Protein AF-Q55C50-F1 (afdb_monomer)

Foldseek 3Di:
DPPDPVVVVDDPDDDDDDWDDPVCCVVPGDDDPVNVVVVVVVVVVVVVVVVVVVVCVVPDDPPDDDPQCVQWDADPNDIDGNDPPDDDLVVVLVVLVVVLVVLVVVLVVLVVVLVVLVVVDPCFPVPPDADDDDDDDDDPVCVVVPDPCVVQQADPVQVVTSDPDRDHPVVVVVDDDPDDPVPDDDPVRVVVVNVVSVVSSVVSVVVSVVSVVVSVVSVVVSVCSVVDPPADDDDPDDDDDRDTDDDDDD

Structure (mmCIF, N/CA/C/O backbone):
data_AF-Q55C50-F1
#
_entry.id   AF-Q55C50-F1
#
loop_
_atom_site.group_PDB
_atom_site.id
_atom_site.type_symbol
_atom_site.label_atom_id
_atom_site.label_alt_id
_atom_site.label_comp_id
_atom_site.label_asym_id
_atom_site.label_entity_id
_atom_site.label_seq_id
_atom_site.pdbx_PDB_ins_code
_atom_site.Cartn_x
_atom_site.Cartn_y
_atom_site.Cartn_z
_atom_site.occupancy
_atom_site.B_iso_or_equiv
_atom_site.auth_seq_id
_atom_site.auth_comp_id
_atom_site.auth_asym_id
_atom_site.auth_atom_id
_atom_site.pdbx_PDB_model_num
ATOM 1 N N . MET A 1 1 ? -16.018 41.807 -84.182 1.00 45.00 1 MET A N 1
ATOM 2 C CA . MET A 1 1 ? -16.692 40.564 -83.745 1.00 45.00 1 MET A CA 1
ATOM 3 C C . MET A 1 1 ? -15.657 39.671 -83.063 1.00 45.00 1 MET A C 1
ATOM 5 O O . MET A 1 1 ? -14.844 39.074 -83.752 1.00 45.00 1 MET A O 1
ATOM 9 N N . SER A 1 2 ? -15.601 39.659 -81.726 1.00 54.38 2 SER A N 1
ATOM 10 C CA . SER A 1 2 ? -14.707 38.762 -80.972 1.00 54.38 2 SER A CA 1
ATOM 11 C C . SER A 1 2 ? -15.251 37.335 -81.070 1.00 54.38 2 SER 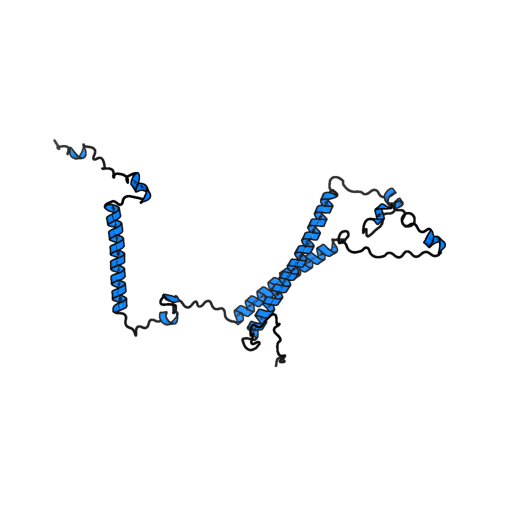A C 1
ATOM 13 O O . SER A 1 2 ? -16.389 37.089 -80.670 1.00 54.38 2 SER A O 1
ATOM 15 N N . SER A 1 3 ? -14.484 36.408 -81.648 1.00 65.75 3 SER A N 1
ATOM 16 C CA . SER A 1 3 ? -14.882 35.003 -81.759 1.00 65.75 3 SER A CA 1
ATOM 17 C C . SER A 1 3 ? -14.939 34.382 -80.361 1.00 65.75 3 SER A C 1
ATOM 19 O O . SER A 1 3 ? -13.900 34.144 -79.738 1.00 65.75 3 SER A O 1
ATOM 21 N N . MET A 1 4 ? -16.145 34.119 -79.851 1.00 63.78 4 MET A N 1
ATOM 22 C CA . MET A 1 4 ? -16.315 33.359 -78.615 1.00 63.78 4 MET A CA 1
ATOM 23 C C . MET A 1 4 ? -15.634 31.991 -78.752 1.00 63.78 4 MET A C 1
ATOM 25 O O . MET A 1 4 ? -15.937 31.203 -79.647 1.00 63.78 4 MET A O 1
ATOM 29 N N . ASN A 1 5 ? -14.697 31.707 -77.846 1.00 75.56 5 ASN A N 1
ATOM 30 C CA . ASN A 1 5 ? -13.952 30.455 -77.804 1.00 75.56 5 ASN A CA 1
ATOM 31 C C . ASN A 1 5 ? -14.902 29.330 -77.344 1.00 75.56 5 ASN A C 1
ATOM 33 O O . ASN A 1 5 ? -15.141 29.161 -76.146 1.00 75.56 5 ASN A O 1
ATOM 37 N N . LEU A 1 6 ? -15.453 28.573 -78.301 1.00 71.94 6 LEU A N 1
ATOM 38 C CA . LEU A 1 6 ? -16.468 27.520 -78.105 1.00 71.94 6 LEU A CA 1
ATOM 39 C C . LEU A 1 6 ? -16.113 26.503 -77.003 1.00 71.94 6 LEU A C 1
ATOM 41 O O . LEU A 1 6 ? -16.998 25.969 -76.340 1.00 71.94 6 LEU A O 1
ATOM 45 N N . ARG A 1 7 ? -14.819 26.289 -76.729 1.00 70.25 7 ARG A N 1
ATOM 46 C CA . ARG A 1 7 ? -14.343 25.413 -75.641 1.00 70.25 7 ARG A CA 1
ATOM 47 C C . ARG A 1 7 ? -14.702 25.881 -74.227 1.00 70.25 7 ARG A C 1
ATOM 49 O O . ARG A 1 7 ? -14.721 25.041 -73.333 1.00 70.25 7 ARG A O 1
ATOM 56 N N . ARG A 1 8 ? -14.942 27.181 -74.008 1.00 71.25 8 ARG A N 1
ATOM 57 C CA . ARG A 1 8 ? -15.448 27.702 -72.721 1.00 71.25 8 ARG A CA 1
ATOM 58 C C . ARG A 1 8 ? -16.971 27.635 -72.623 1.00 71.25 8 ARG A C 1
ATOM 60 O O . ARG A 1 8 ? -17.486 27.601 -71.515 1.00 71.25 8 ARG A O 1
ATOM 67 N N . LEU A 1 9 ? -17.665 27.632 -73.764 1.00 72.69 9 LEU A N 1
ATOM 68 C CA . LEU A 1 9 ? -19.128 27.549 -73.828 1.00 72.69 9 LEU A CA 1
ATOM 69 C C . LEU A 1 9 ? -19.632 26.114 -73.619 1.00 72.69 9 LEU A C 1
ATOM 71 O O . LEU A 1 9 ? -20.743 25.917 -73.138 1.00 72.69 9 LEU A O 1
ATOM 75 N N . LEU A 1 10 ? -18.816 25.110 -73.948 1.00 78.88 10 LEU A N 1
ATOM 76 C CA . LEU A 1 10 ? -19.120 23.711 -73.662 1.00 78.88 10 LEU A CA 1
ATOM 77 C C . LEU A 1 10 ? -18.802 23.381 -72.190 1.00 78.88 10 LEU A C 1
ATOM 79 O O . LEU A 1 10 ? -17.672 23.619 -71.751 1.00 78.88 10 LEU A O 1
ATOM 83 N N . PRO A 1 11 ? -19.739 22.791 -71.423 1.00 81.00 11 PRO A N 1
ATOM 84 C CA . PRO A 1 11 ? -19.476 22.392 -70.046 1.00 81.00 11 PRO A CA 1
ATOM 85 C C . PRO A 1 11 ? -18.369 21.328 -69.994 1.00 81.00 11 PRO A C 1
ATOM 87 O O . PRO A 1 11 ? -18.533 20.199 -70.461 1.00 81.00 11 PRO A O 1
ATOM 90 N N . GLN A 1 12 ? -17.228 21.674 -69.394 1.00 82.44 12 GLN A N 1
ATOM 91 C CA . GLN A 1 12 ? -16.140 20.730 -69.131 1.00 82.44 12 GLN A CA 1
ATOM 92 C C . GLN A 1 12 ? -16.489 19.869 -67.913 1.00 82.44 12 GLN A C 1
ATOM 94 O O . GLN A 1 12 ? -16.124 20.180 -66.780 1.00 82.44 12 GLN A O 1
ATOM 99 N N . ARG A 1 13 ? -17.234 18.779 -68.128 1.00 85.56 13 ARG A N 1
ATOM 100 C CA . ARG A 1 13 ? -17.575 17.844 -67.048 1.00 85.56 13 ARG A CA 1
ATOM 101 C C . ARG A 1 13 ? -16.325 17.094 -66.579 1.00 85.56 13 ARG A C 1
ATOM 103 O O . ARG A 1 13 ? -15.645 16.445 -67.374 1.00 85.56 13 ARG A O 1
ATOM 110 N N . ALA A 1 14 ? -16.057 17.136 -65.275 1.00 90.00 14 ALA A N 1
ATOM 111 C CA . ALA A 1 14 ? -15.008 16.329 -64.662 1.00 90.00 14 ALA A CA 1
ATOM 112 C C . ALA A 1 14 ? -15.279 14.829 -64.888 1.00 90.00 14 ALA A C 1
ATOM 114 O O . ALA A 1 14 ? -16.390 14.342 -64.656 1.00 90.00 14 ALA A O 1
ATOM 115 N N . LYS A 1 15 ? -14.263 14.085 -65.343 1.00 90.69 15 LYS A N 1
ATOM 116 C CA . LYS A 1 15 ? -14.348 12.626 -65.491 1.00 90.69 15 LYS A CA 1
ATOM 117 C C . LYS A 1 15 ? -14.280 11.986 -64.103 1.00 90.69 15 LYS A C 1
ATOM 119 O O . LYS A 1 15 ? -13.322 12.218 -63.373 1.00 90.69 15 LYS A O 1
ATOM 124 N N . GLN A 1 16 ? -15.288 11.192 -63.749 1.00 90.88 16 GLN A N 1
ATOM 125 C CA . GLN A 1 16 ? -15.324 10.489 -62.466 1.00 90.88 16 GLN A CA 1
ATOM 126 C C . GLN A 1 16 ? -14.422 9.249 -62.486 1.00 90.88 16 GLN A C 1
ATOM 128 O O . GLN A 1 16 ? -14.304 8.553 -63.497 1.00 90.88 16 GLN A O 1
ATOM 133 N N . GLU A 1 17 ? -13.795 8.962 -61.348 1.00 90.62 17 GLU A N 1
ATOM 134 C CA . GLU A 1 17 ? -13.032 7.735 -61.137 1.00 90.62 17 GLU A CA 1
ATOM 135 C C . GLU A 1 17 ? -13.995 6.570 -60.837 1.00 90.62 17 GLU A C 1
ATOM 137 O O . GLU A 1 17 ? -14.940 6.714 -60.066 1.00 90.62 17 GLU A O 1
ATOM 142 N N . ARG A 1 18 ? -13.763 5.391 -61.431 1.00 91.75 18 ARG A N 1
ATOM 143 C CA . ARG A 1 18 ? -14.569 4.179 -61.161 1.00 91.75 18 ARG A CA 1
ATOM 144 C C . ARG A 1 18 ? -14.381 3.703 -59.713 1.00 91.75 18 ARG A C 1
ATOM 146 O O . ARG A 1 18 ? -13.283 3.896 -59.207 1.00 91.75 18 ARG A O 1
ATOM 153 N N . PRO A 1 19 ? -15.337 3.031 -59.056 1.00 92.00 19 PRO A N 1
ATOM 154 C CA . PRO A 1 19 ? -15.111 2.365 -57.764 1.00 92.00 19 PRO A CA 1
ATOM 155 C C . PRO A 1 19 ? -14.322 1.038 -57.898 1.00 92.00 19 PRO A C 1
ATOM 157 O O . PRO A 1 19 ? -14.082 0.565 -59.008 1.00 92.00 19 PRO A O 1
ATOM 160 N N . GLN A 1 20 ? -13.897 0.446 -56.770 1.00 93.50 20 GLN A N 1
ATOM 161 C CA . GLN A 1 20 ? -13.344 -0.925 -56.706 1.00 93.50 20 GLN A CA 1
ATOM 162 C C . GLN A 1 20 ? -14.454 -1.947 -57.051 1.00 93.50 20 GLN A C 1
ATOM 164 O O . GLN A 1 20 ? -15.571 -1.768 -56.559 1.00 93.50 20 GLN A O 1
ATOM 169 N N . PRO A 1 21 ? -14.194 -3.016 -57.835 1.00 94.12 21 PRO A N 1
ATOM 170 C CA . PRO A 1 21 ? -15.189 -4.055 -58.113 1.00 94.12 21 PRO A CA 1
ATOM 171 C C . PRO A 1 21 ? -15.708 -4.713 -56.831 1.00 94.12 21 PRO A C 1
ATOM 173 O O . PRO A 1 21 ? -14.924 -4.972 -55.916 1.00 94.12 21 PRO A O 1
ATOM 176 N N . GLU A 1 22 ? -17.004 -5.038 -56.787 1.00 93.25 22 GLU A N 1
ATOM 177 C CA . GLU A 1 22 ? -17.667 -5.642 -55.616 1.00 93.25 22 GLU A CA 1
ATOM 178 C C . GLU A 1 22 ? -16.914 -6.866 -55.076 1.00 93.25 22 GLU A C 1
ATOM 180 O O . GLU A 1 22 ? -16.626 -6.945 -53.883 1.00 93.25 22 GLU A O 1
ATOM 185 N N . SER A 1 23 ? -16.478 -7.763 -55.966 1.00 94.50 23 SER A N 1
ATOM 186 C CA . SER A 1 23 ? -15.725 -8.978 -55.617 1.00 94.50 23 SER A CA 1
ATOM 187 C C . SER A 1 23 ? -14.401 -8.706 -54.891 1.00 94.50 23 SER A C 1
ATOM 189 O O . SER A 1 23 ? -13.911 -9.553 -54.147 1.00 94.50 23 SER A O 1
ATOM 191 N N . SER A 1 24 ? -13.813 -7.523 -55.093 1.00 91.94 24 SER A N 1
ATOM 192 C CA . SER A 1 24 ? -12.520 -7.119 -54.531 1.00 91.94 24 SER A CA 1
ATOM 193 C C . SER A 1 24 ? -12.630 -6.081 -53.417 1.00 91.94 24 SER A C 1
ATOM 195 O O . SER A 1 24 ? -11.602 -5.714 -52.848 1.00 91.94 24 SER A O 1
ATOM 197 N N . LYS A 1 25 ? -13.837 -5.634 -53.040 1.00 89.44 25 LYS A N 1
ATOM 198 C CA . LYS A 1 25 ? -14.021 -4.654 -51.954 1.00 89.44 25 LYS A CA 1
ATOM 199 C C . LYS A 1 25 ? -13.404 -5.096 -50.625 1.00 89.44 25 LYS A C 1
ATOM 201 O O . LYS A 1 25 ? -12.930 -4.252 -49.872 1.00 89.44 25 LYS A O 1
ATOM 206 N N . LYS A 1 26 ? -13.313 -6.409 -50.366 1.00 95.06 26 LYS A N 1
ATOM 207 C CA . LYS A 1 26 ? -12.642 -6.968 -49.175 1.00 95.06 26 LYS A CA 1
ATOM 208 C C . LYS A 1 26 ? -11.157 -6.574 -49.065 1.00 95.06 26 LYS A C 1
ATOM 210 O O . LYS A 1 26 ? -10.635 -6.533 -47.958 1.00 95.06 26 LYS A O 1
ATOM 215 N N . LYS A 1 27 ? -10.475 -6.268 -50.180 1.00 92.25 27 LYS A N 1
ATOM 216 C CA . LYS A 1 27 ? -9.065 -5.823 -50.197 1.00 92.25 27 LYS A CA 1
ATOM 217 C C . LYS A 1 27 ? -8.890 -4.338 -49.844 1.00 92.25 27 LYS A C 1
ATOM 219 O O . LYS A 1 27 ? -7.763 -3.859 -49.795 1.00 92.25 27 LYS A O 1
ATOM 224 N N . GLY A 1 28 ? -9.986 -3.613 -49.618 1.00 91.56 28 GLY A N 1
ATOM 225 C CA . GLY A 1 28 ? -9.978 -2.174 -49.392 1.00 91.56 28 GLY A CA 1
ATOM 226 C C . GLY A 1 28 ? -10.029 -1.360 -50.686 1.00 91.56 28 GLY A C 1
ATOM 227 O O . GLY A 1 28 ? -10.425 -1.837 -51.757 1.00 91.56 28 GLY A O 1
ATOM 228 N N . PHE A 1 29 ? -9.667 -0.087 -50.561 1.00 90.88 29 PHE A N 1
ATOM 229 C CA . PHE A 1 29 ? -9.727 0.898 -51.635 1.00 90.88 29 PHE A CA 1
ATOM 230 C C . PHE A 1 29 ? -8.778 0.554 -52.798 1.00 90.88 29 PHE A C 1
ATOM 232 O O . PHE A 1 29 ? -7.642 0.137 -52.583 1.00 90.88 29 PHE A O 1
ATOM 239 N N . LEU A 1 30 ? -9.240 0.743 -54.042 1.00 93.38 30 LEU A N 1
ATOM 240 C CA . LEU A 1 30 ? -8.393 0.589 -55.229 1.00 93.38 30 LEU A CA 1
ATOM 241 C C . LEU A 1 30 ? -7.509 1.820 -55.382 1.00 93.38 30 LEU A C 1
ATOM 243 O O . LEU A 1 30 ? -8.002 2.861 -55.818 1.00 93.38 30 LEU A O 1
ATOM 247 N N . GLU A 1 31 ? -6.224 1.673 -55.085 1.00 93.88 31 GLU A N 1
ATOM 248 C CA . GLU A 1 31 ? -5.229 2.719 -55.306 1.00 93.88 31 GLU A CA 1
ATOM 249 C C . GLU A 1 31 ? -5.241 3.244 -56.747 1.00 93.88 31 GLU A C 1
ATOM 251 O O . GLU A 1 31 ? -5.294 2.490 -57.722 1.00 93.88 31 GLU A O 1
ATOM 256 N N . ARG A 1 32 ? -5.196 4.567 -56.886 1.00 93.81 32 ARG A N 1
ATOM 257 C CA . ARG A 1 32 ? -5.105 5.276 -58.162 1.00 93.81 32 ARG A CA 1
ATOM 258 C C . ARG A 1 32 ? -3.751 5.923 -58.306 1.00 93.81 32 ARG A C 1
ATOM 260 O O . ARG A 1 32 ? -2.907 5.880 -57.416 1.00 93.81 32 ARG A O 1
ATOM 267 N N . LYS A 1 33 ? -3.536 6.562 -59.456 1.00 96.81 33 LYS A N 1
ATOM 268 C CA . LYS A 1 33 ? -2.262 7.220 -59.750 1.00 96.81 33 LYS A CA 1
ATOM 269 C C . LYS A 1 33 ? -1.882 8.245 -58.676 1.00 96.81 33 LYS A C 1
ATOM 271 O O . LYS A 1 33 ? -0.708 8.309 -58.333 1.00 96.81 33 LYS A O 1
ATOM 276 N N . LYS A 1 34 ? -2.850 8.995 -58.134 1.00 96.00 34 LYS A N 1
ATOM 277 C CA . LYS A 1 34 ? -2.625 9.952 -57.037 1.00 96.00 34 LYS A CA 1
ATOM 278 C C . LYS A 1 34 ? -2.103 9.258 -55.770 1.00 96.00 34 LYS A C 1
ATOM 280 O O . LYS A 1 34 ? -1.036 9.621 -55.289 1.00 96.00 34 LYS A O 1
ATOM 285 N N . ASP A 1 35 ? -2.755 8.179 -55.344 1.00 97.19 35 ASP A N 1
ATOM 286 C CA . ASP A 1 35 ? -2.401 7.437 -54.126 1.00 97.19 35 ASP A CA 1
ATOM 287 C C . ASP A 1 35 ? -1.067 6.693 -54.298 1.00 97.19 35 ASP A C 1
ATOM 289 O O . ASP A 1 35 ? -0.228 6.667 -53.399 1.00 97.19 35 ASP A O 1
ATOM 293 N N . TYR A 1 36 ? -0.822 6.138 -55.492 1.00 97.31 36 TYR A N 1
ATOM 294 C CA . TYR A 1 36 ? 0.469 5.559 -55.861 1.00 97.31 36 TYR A CA 1
ATOM 295 C C . TYR A 1 36 ? 1.591 6.596 -55.772 1.00 97.31 36 TYR A C 1
ATOM 297 O O . TYR A 1 36 ? 2.663 6.290 -55.257 1.00 97.31 36 TYR A O 1
ATOM 305 N N . VAL A 1 37 ? 1.367 7.817 -56.272 1.00 98.19 37 VAL A N 1
ATOM 306 C CA . VAL A 1 37 ? 2.370 8.889 -56.218 1.00 98.19 37 VAL A CA 1
ATOM 307 C C . VAL A 1 37 ? 2.665 9.273 -54.769 1.00 98.19 37 VAL A C 1
ATOM 309 O O . VAL A 1 37 ? 3.835 9.434 -54.430 1.00 98.19 37 VAL A O 1
ATOM 312 N N . GLU A 1 38 ? 1.654 9.375 -53.906 1.00 98.12 38 GLU A N 1
ATOM 313 C CA . GLU A 1 38 ? 1.846 9.637 -52.473 1.00 98.12 38 GLU A CA 1
ATOM 314 C C . GLU A 1 38 ? 2.619 8.510 -51.780 1.00 98.12 38 GLU A C 1
ATOM 316 O O . GLU A 1 38 ? 3.625 8.770 -51.118 1.00 98.12 38 GLU A O 1
ATOM 321 N N . ARG A 1 39 ? 2.235 7.249 -52.013 1.00 98.00 39 ARG A N 1
ATOM 322 C CA . ARG A 1 39 ? 2.938 6.082 -51.463 1.00 98.00 39 ARG A CA 1
ATOM 323 C C . ARG A 1 39 ? 4.384 5.990 -51.952 1.00 98.00 39 ARG A C 1
ATOM 325 O O . ARG A 1 39 ? 5.283 5.710 -51.163 1.00 98.00 39 ARG A O 1
ATOM 332 N N . ALA A 1 40 ? 4.624 6.222 -53.242 1.00 98.25 40 ALA A N 1
ATOM 333 C CA . ALA A 1 40 ? 5.965 6.201 -53.819 1.00 98.25 40 ALA A CA 1
ATOM 334 C C . ALA A 1 40 ? 6.839 7.327 -53.246 1.00 98.25 40 ALA A C 1
ATOM 336 O O . ALA A 1 40 ? 8.009 7.094 -52.948 1.00 98.25 40 ALA A O 1
ATOM 337 N N . LYS A 1 41 ? 6.274 8.526 -53.044 1.00 98.38 41 LYS A N 1
ATOM 338 C CA . LYS A 1 41 ? 6.961 9.640 -52.374 1.00 98.38 41 LYS A CA 1
ATOM 339 C C . LYS A 1 41 ? 7.324 9.291 -50.927 1.00 98.38 41 LYS A C 1
ATOM 341 O O . LYS A 1 41 ? 8.482 9.454 -50.564 1.00 98.38 41 LYS A O 1
ATOM 346 N N . ASP A 1 42 ? 6.390 8.768 -50.129 1.00 98.50 42 ASP A N 1
ATOM 347 C CA . ASP A 1 42 ? 6.652 8.337 -48.743 1.00 98.50 42 ASP A CA 1
ATOM 348 C C . ASP A 1 42 ? 7.741 7.252 -48.665 1.00 98.50 42 ASP A C 1
ATOM 350 O O . ASP A 1 42 ? 8.699 7.380 -47.899 1.00 98.50 42 ASP A O 1
ATOM 354 N N . TYR A 1 43 ? 7.651 6.221 -49.513 1.00 98.62 43 TYR A N 1
ATOM 355 C CA . TYR A 1 43 ? 8.658 5.162 -49.585 1.00 98.62 43 TYR A CA 1
ATOM 356 C C . TYR A 1 43 ? 10.041 5.708 -49.956 1.00 98.62 43 TYR A C 1
ATOM 358 O O . TYR A 1 43 ? 11.027 5.381 -49.295 1.00 98.62 43 TYR A O 1
ATOM 366 N N . ASN A 1 44 ? 10.123 6.563 -50.981 1.00 98.50 44 ASN A N 1
ATOM 367 C CA . ASN A 1 44 ? 11.384 7.176 -51.393 1.00 98.50 44 ASN A CA 1
ATOM 368 C C . ASN A 1 44 ? 11.965 8.048 -50.275 1.00 98.50 44 ASN A C 1
ATOM 370 O O . ASN A 1 44 ? 13.145 7.912 -49.968 1.00 98.50 44 ASN A O 1
ATOM 374 N N . ASN A 1 45 ? 11.137 8.845 -49.591 1.00 98.50 45 ASN A N 1
ATOM 375 C CA . ASN A 1 45 ? 11.568 9.645 -48.445 1.00 98.50 45 ASN A CA 1
ATOM 376 C C . ASN A 1 45 ? 12.165 8.763 -47.336 1.00 98.50 45 ASN A C 1
ATOM 378 O O . ASN A 1 45 ? 13.269 9.036 -46.871 1.00 98.50 45 ASN A O 1
ATOM 382 N N . LYS A 1 46 ? 11.486 7.673 -46.948 1.00 98.69 46 LYS A N 1
ATOM 383 C CA . LYS A 1 46 ? 11.979 6.715 -45.936 1.00 98.69 46 LYS A CA 1
ATOM 384 C C . LYS A 1 46 ? 13.254 5.997 -46.375 1.00 98.69 46 LYS A C 1
ATOM 386 O O . LYS A 1 46 ? 14.165 5.784 -45.578 1.00 98.69 46 LYS A O 1
ATOM 391 N N . ARG A 1 47 ? 13.344 5.612 -47.647 1.00 98.38 47 ARG A N 1
ATOM 392 C CA . ARG A 1 47 ? 14.544 4.983 -48.210 1.00 98.38 47 ARG A CA 1
ATOM 393 C C . ARG A 1 47 ? 15.730 5.944 -48.166 1.00 98.38 47 ARG A C 1
ATOM 395 O O . ARG A 1 47 ? 16.826 5.552 -47.767 1.00 98.38 47 ARG A O 1
ATOM 402 N N . ASP A 1 48 ? 15.510 7.193 -48.554 1.00 98.50 48 ASP A N 1
ATOM 403 C CA . ASP A 1 48 ? 16.552 8.207 -48.619 1.00 98.50 48 ASP A CA 1
ATOM 404 C C . ASP A 1 48 ? 17.001 8.633 -47.206 1.00 98.50 48 ASP A C 1
ATOM 406 O O . ASP A 1 48 ? 18.201 8.814 -46.983 1.00 98.50 48 ASP A O 1
ATOM 410 N N . THR A 1 49 ? 16.096 8.702 -46.215 1.00 98.44 49 THR A N 1
ATOM 411 C CA . THR A 1 49 ? 16.468 8.916 -44.800 1.00 98.44 49 THR A CA 1
ATOM 412 C C . THR A 1 49 ? 17.266 7.744 -44.235 1.00 98.44 49 THR A C 1
ATOM 414 O O . THR A 1 49 ? 18.315 7.965 -43.632 1.00 98.44 49 THR A O 1
ATOM 417 N N . LEU A 1 50 ? 16.852 6.497 -44.487 1.00 98.50 50 LEU A N 1
ATOM 418 C CA . LEU A 1 50 ? 17.609 5.310 -44.078 1.00 98.50 50 LEU A CA 1
ATOM 419 C C . LEU A 1 50 ? 18.999 5.262 -44.720 1.00 98.50 50 LEU A C 1
ATOM 421 O O . LEU A 1 50 ? 19.966 4.894 -44.056 1.00 98.50 50 LEU A O 1
ATOM 425 N N . LYS A 1 51 ? 19.128 5.657 -45.993 1.00 98.38 51 LYS A N 1
ATOM 426 C CA . LYS A 1 51 ? 20.428 5.752 -46.672 1.00 98.38 51 LYS A CA 1
ATOM 427 C C . LYS A 1 51 ? 21.344 6.765 -45.977 1.00 98.38 51 LYS A C 1
ATOM 429 O O . LYS A 1 51 ? 22.510 6.453 -45.748 1.00 98.38 51 LYS A O 1
ATOM 434 N N . LYS A 1 52 ? 20.816 7.937 -45.598 1.00 98.38 52 LYS A N 1
ATOM 435 C CA . LYS A 1 52 ? 21.559 8.953 -44.829 1.00 98.38 52 LYS A CA 1
ATOM 436 C C . LYS A 1 52 ? 21.981 8.435 -43.451 1.00 98.38 52 LYS A C 1
ATOM 438 O O . LYS A 1 52 ? 23.143 8.587 -43.098 1.00 98.38 52 LYS A O 1
ATOM 443 N N . LEU A 1 53 ? 21.086 7.773 -42.713 1.00 98.19 53 LEU A N 1
ATOM 444 C CA . LEU A 1 53 ? 21.393 7.197 -41.395 1.00 98.19 53 LEU A CA 1
ATOM 445 C C . LEU A 1 53 ? 22.448 6.085 -41.474 1.00 98.19 53 LEU A C 1
ATOM 447 O O . LEU A 1 53 ? 23.354 6.046 -40.650 1.00 98.19 53 LEU A O 1
ATOM 451 N N . LYS A 1 54 ? 22.378 5.210 -42.487 1.00 98.25 54 LYS A N 1
ATOM 452 C CA . LYS A 1 54 ? 23.406 4.182 -42.731 1.00 98.25 54 LYS A CA 1
ATOM 453 C C . LYS A 1 54 ? 24.768 4.801 -43.029 1.00 98.25 54 LYS A C 1
ATOM 455 O O . LYS A 1 54 ? 25.770 4.321 -42.516 1.00 98.25 54 LYS A O 1
ATOM 460 N N . LEU A 1 55 ? 24.794 5.866 -43.831 1.00 98.06 55 LEU A N 1
ATOM 461 C CA . LEU A 1 55 ? 26.017 6.608 -44.128 1.00 98.06 55 LEU A CA 1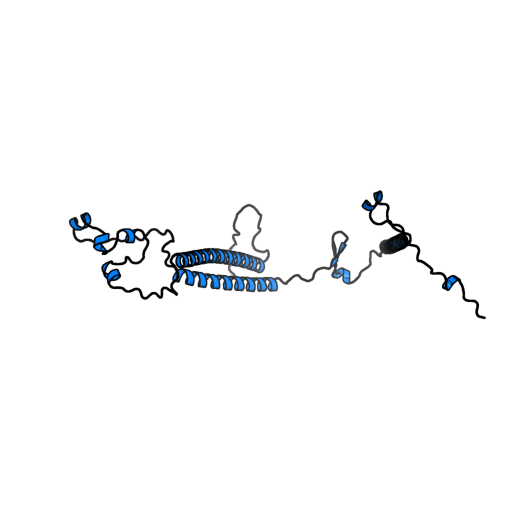
ATOM 462 C C . LEU A 1 55 ? 26.593 7.252 -42.857 1.00 98.06 55 LEU A C 1
ATOM 464 O O . LEU A 1 55 ? 27.776 7.093 -42.587 1.00 98.06 55 LEU A O 1
ATOM 468 N N . GLN A 1 56 ? 25.759 7.907 -42.044 1.00 97.50 56 GLN A N 1
ATOM 469 C CA . GLN A 1 56 ? 26.172 8.478 -40.754 1.00 97.50 56 GLN A CA 1
ATOM 470 C C . GLN A 1 56 ? 26.710 7.411 -39.791 1.00 97.50 56 GLN A C 1
ATOM 472 O O . GLN A 1 56 ? 27.731 7.632 -39.154 1.00 97.50 56 GLN A O 1
ATOM 477 N N . ALA A 1 57 ? 26.062 6.245 -39.717 1.00 96.62 57 ALA A N 1
ATOM 478 C CA . ALA A 1 57 ? 26.523 5.131 -38.893 1.00 96.62 57 ALA A CA 1
ATOM 479 C C . ALA A 1 57 ? 27.859 4.545 -39.387 1.00 96.62 57 ALA A C 1
ATOM 481 O O . ALA A 1 57 ? 28.694 4.178 -38.567 1.00 96.62 57 ALA A O 1
ATOM 482 N N . ALA A 1 58 ? 28.075 4.481 -40.708 1.00 97.50 58 ALA A N 1
ATOM 483 C CA . ALA A 1 58 ? 29.318 3.988 -41.303 1.00 97.50 58 ALA A CA 1
ATOM 484 C C . ALA A 1 58 ? 30.504 4.947 -41.101 1.00 97.50 58 ALA A C 1
ATOM 486 O O . ALA A 1 58 ? 31.624 4.491 -40.900 1.00 97.50 58 ALA A O 1
ATOM 487 N N . PHE A 1 59 ? 30.259 6.262 -41.124 1.00 97.00 59 PHE A N 1
ATOM 488 C CA . PHE A 1 59 ? 31.271 7.301 -40.887 1.00 97.00 59 PHE A CA 1
ATOM 489 C C . PHE A 1 59 ? 31.350 7.766 -39.424 1.00 97.00 59 PHE A C 1
ATOM 491 O O . PHE A 1 59 ? 31.921 8.820 -39.141 1.00 97.00 59 PHE A O 1
ATOM 498 N N . LYS A 1 60 ? 30.765 7.017 -38.485 1.00 96.25 60 LYS A N 1
ATOM 499 C CA . LYS A 1 60 ? 30.804 7.364 -37.063 1.00 96.25 60 LYS A CA 1
ATOM 500 C C . LYS A 1 60 ? 32.245 7.305 -36.545 1.00 96.25 60 LYS A C 1
ATOM 502 O O . LYS A 1 60 ? 32.903 6.275 -36.676 1.00 96.25 60 LYS A O 1
ATOM 507 N N . ASN A 1 61 ? 32.705 8.377 -35.899 1.00 96.06 61 ASN A N 1
ATOM 508 C CA . ASN A 1 61 ? 33.975 8.366 -35.177 1.00 96.06 61 ASN A CA 1
ATOM 509 C C . ASN A 1 61 ? 33.803 7.570 -33.862 1.00 96.06 61 ASN A C 1
ATOM 511 O O . ASN A 1 61 ? 32.967 7.961 -33.044 1.00 96.06 61 ASN A O 1
ATOM 515 N N . PRO A 1 62 ? 34.541 6.465 -33.634 1.00 94.88 62 PRO A N 1
ATOM 516 C CA . PRO A 1 62 ? 34.441 5.698 -32.389 1.00 94.88 62 PRO A CA 1
ATOM 517 C C . PRO A 1 62 ? 34.846 6.505 -31.147 1.00 94.88 62 PRO A C 1
ATOM 519 O O . PRO A 1 62 ? 34.335 6.221 -30.065 1.00 94.88 62 PRO A O 1
ATOM 522 N N . ASP A 1 63 ? 35.672 7.538 -31.319 1.00 96.44 63 ASP A N 1
ATOM 523 C CA . ASP A 1 63 ? 36.181 8.390 -30.241 1.00 96.44 63 ASP A CA 1
ATOM 524 C C . ASP A 1 63 ? 35.350 9.676 -30.058 1.00 96.44 63 ASP A C 1
ATOM 526 O O . ASP A 1 63 ? 35.777 10.617 -29.385 1.00 96.44 63 ASP A O 1
ATOM 530 N N . GLU A 1 64 ? 34.161 9.764 -30.673 1.00 95.06 64 GLU A N 1
ATOM 531 C CA . GLU A 1 64 ? 33.286 10.922 -30.487 1.00 95.06 64 GLU A CA 1
ATOM 532 C C . GLU A 1 64 ? 32.800 11.032 -29.032 1.00 95.06 64 GLU A C 1
ATOM 534 O O . GLU A 1 64 ? 32.302 10.075 -28.435 1.00 95.06 64 GLU A O 1
ATOM 539 N N . PHE A 1 65 ? 32.901 12.236 -28.466 1.00 95.31 65 PHE A N 1
ATOM 540 C CA . PHE A 1 65 ? 32.398 12.536 -27.131 1.00 95.31 65 PHE A CA 1
ATOM 541 C C . PHE A 1 65 ? 31.482 13.760 -27.154 1.00 95.31 65 PHE A C 1
ATOM 543 O O . PHE A 1 65 ? 31.866 14.845 -27.592 1.00 95.31 65 PHE A O 1
ATOM 550 N N . ASN A 1 66 ? 30.264 13.597 -26.637 1.00 94.12 66 ASN A N 1
ATOM 551 C CA . ASN A 1 66 ? 29.311 14.678 -26.406 1.00 94.12 66 ASN A CA 1
ATOM 552 C C . ASN A 1 66 ? 28.984 14.748 -24.910 1.00 94.12 66 ASN A C 1
ATOM 554 O O . ASN A 1 66 ? 28.716 13.718 -24.295 1.00 94.12 66 ASN A O 1
ATOM 558 N N . TYR A 1 67 ? 28.908 15.946 -24.323 1.00 94.94 67 TYR A N 1
ATOM 559 C CA . TYR A 1 67 ? 28.558 16.128 -22.906 1.00 94.94 67 TYR A CA 1
ATOM 560 C C . TYR A 1 67 ? 27.234 15.450 -22.506 1.00 94.94 67 TYR A C 1
ATOM 562 O O . TYR A 1 67 ? 27.076 15.027 -21.362 1.00 94.94 67 TYR A O 1
ATOM 570 N N . LYS A 1 68 ? 26.296 15.269 -23.446 1.00 93.38 68 LYS A N 1
ATOM 571 C CA . LYS A 1 68 ? 25.044 14.527 -23.212 1.00 93.38 68 LYS A CA 1
ATOM 572 C C . LYS A 1 68 ? 25.252 13.036 -22.926 1.00 93.38 68 LYS A C 1
ATOM 574 O O . LYS A 1 68 ? 24.390 12.424 -22.295 1.00 93.38 68 LYS A O 1
ATOM 579 N N . MET A 1 69 ? 26.381 12.452 -23.330 1.00 91.75 69 MET A N 1
ATOM 580 C CA . MET A 1 69 ? 26.748 11.068 -22.998 1.00 91.75 69 MET A CA 1
ATOM 581 C C . MET A 1 69 ? 26.976 10.882 -21.492 1.00 91.75 69 MET A C 1
ATOM 583 O O . MET A 1 69 ? 26.850 9.771 -21.000 1.00 91.75 69 MET A O 1
ATOM 587 N N . ILE A 1 70 ? 27.236 11.961 -20.740 1.00 92.44 70 ILE A N 1
ATOM 588 C CA . ILE A 1 70 ? 27.352 11.916 -19.274 1.00 92.44 70 ILE A CA 1
ATOM 589 C C . ILE A 1 70 ? 25.977 11.687 -18.621 1.00 92.44 70 ILE A C 1
ATOM 591 O O . ILE A 1 70 ? 25.866 10.989 -17.616 1.00 92.44 70 ILE A O 1
ATOM 595 N N . SER A 1 71 ? 24.914 12.279 -19.177 1.00 92.25 71 SER A N 1
ATOM 596 C CA . SER A 1 71 ? 23.548 12.208 -18.635 1.00 92.25 71 SER A CA 1
ATOM 597 C C . SER A 1 71 ? 22.659 11.164 -19.315 1.00 92.25 71 SER A C 1
ATOM 599 O O . SER A 1 71 ? 21.453 11.136 -19.072 1.00 92.25 71 SER A O 1
ATOM 601 N N . SER A 1 72 ? 23.218 10.321 -20.179 1.00 93.31 72 SER A N 1
ATOM 602 C CA . SER A 1 72 ? 22.489 9.290 -20.918 1.00 93.31 72 SER A CA 1
ATOM 603 C C . SER A 1 72 ? 23.260 7.976 -20.915 1.00 93.31 72 SER A C 1
ATOM 605 O O . SER A 1 72 ? 24.452 7.933 -20.630 1.00 93.31 72 SER A O 1
ATOM 607 N N . LYS A 1 73 ? 22.564 6.880 -21.195 1.00 91.94 73 LYS A N 1
ATOM 608 C CA . LYS A 1 73 ? 23.142 5.541 -21.275 1.00 91.94 73 LYS A CA 1
ATOM 609 C C . LYS A 1 73 ? 22.485 4.745 -22.394 1.00 91.94 73 LYS A C 1
ATOM 611 O O . LYS A 1 73 ? 21.327 4.975 -22.744 1.00 91.94 73 LYS A O 1
ATOM 616 N N . LEU A 1 74 ? 23.215 3.772 -22.920 1.00 93.44 74 LEU A N 1
ATOM 617 C CA . LEU A 1 74 ? 22.688 2.798 -23.866 1.00 93.44 74 LEU A CA 1
ATOM 618 C C . LEU A 1 74 ? 22.110 1.611 -23.083 1.00 93.44 74 LEU A C 1
ATOM 620 O O . LEU A 1 74 ? 22.816 1.015 -22.273 1.00 93.44 74 LEU A O 1
ATOM 624 N N . VAL A 1 75 ? 20.839 1.283 -23.302 1.00 93.38 75 VAL A N 1
ATOM 625 C CA . VAL A 1 75 ? 20.192 0.076 -22.765 1.00 93.38 75 VAL A CA 1
ATOM 626 C C . VAL A 1 75 ? 19.770 -0.760 -23.962 1.00 93.38 75 VAL A C 1
ATOM 628 O O . VAL A 1 75 ? 19.002 -0.284 -24.791 1.00 93.38 75 VAL A O 1
ATOM 631 N N . ASP A 1 76 ? 20.336 -1.959 -24.099 1.00 94.69 76 ASP A N 1
ATOM 632 C CA . ASP A 1 76 ? 20.060 -2.884 -25.210 1.00 94.69 76 ASP A CA 1
ATOM 633 C C . ASP A 1 76 ? 20.201 -2.247 -26.608 1.00 94.69 76 ASP A C 1
ATOM 635 O O . ASP A 1 76 ? 19.430 -2.510 -27.527 1.00 94.69 76 ASP A O 1
ATOM 639 N N . GLY A 1 77 ? 21.183 -1.355 -26.774 1.00 91.31 77 GLY A N 1
ATOM 640 C CA . GLY A 1 77 ? 21.416 -0.645 -28.037 1.00 91.31 77 GLY A CA 1
ATOM 641 C C . GLY A 1 77 ? 20.522 0.579 -28.270 1.00 91.31 77 GLY A C 1
ATOM 642 O O . GLY A 1 77 ? 20.705 1.275 -29.268 1.00 91.31 77 GLY A O 1
ATOM 643 N N . VAL A 1 78 ? 19.600 0.892 -27.353 1.00 93.75 78 VAL A N 1
ATOM 644 C CA . VAL A 1 78 ? 18.706 2.055 -27.432 1.00 93.75 78 VAL A CA 1
ATOM 645 C C . VAL A 1 78 ? 19.153 3.141 -26.455 1.00 93.75 78 VAL A C 1
ATOM 647 O O . VAL A 1 78 ? 19.448 2.886 -25.286 1.00 93.75 78 VAL A O 1
ATOM 650 N N . HIS A 1 79 ? 19.236 4.378 -26.942 1.00 93.38 79 HIS A N 1
ATOM 651 C CA . HIS A 1 79 ? 19.596 5.534 -26.125 1.00 93.38 79 HIS A CA 1
ATOM 652 C C . HIS A 1 79 ? 18.501 5.829 -25.091 1.00 93.38 79 HIS A C 1
ATOM 654 O O . HIS A 1 79 ? 17.333 5.976 -25.443 1.00 93.38 79 HIS A O 1
ATOM 660 N N . SER A 1 80 ? 18.888 5.952 -23.822 1.00 93.31 80 SER A N 1
ATOM 661 C CA . SER A 1 80 ? 17.999 6.301 -22.713 1.00 93.31 80 SER A CA 1
ATOM 662 C C . SER A 1 80 ? 18.628 7.385 -21.841 1.00 93.31 80 SER A C 1
ATOM 664 O O . SER A 1 80 ? 19.818 7.339 -21.523 1.00 93.31 80 SER A O 1
ATOM 666 N N . GLU A 1 81 ? 17.838 8.373 -21.437 1.00 90.12 81 GLU A N 1
ATOM 667 C CA . GLU A 1 81 ? 18.303 9.409 -20.517 1.00 90.12 81 GLU A CA 1
ATOM 668 C C . GLU A 1 81 ? 18.330 8.884 -19.075 1.00 90.12 81 GLU A C 1
ATOM 670 O O . GLU A 1 81 ? 17.468 8.111 -18.649 1.00 90.12 81 GLU A O 1
ATOM 675 N N . ILE A 1 82 ? 19.328 9.304 -18.295 1.00 85.88 82 ILE A N 1
ATOM 676 C CA . ILE A 1 82 ? 19.409 8.971 -16.873 1.00 85.88 82 ILE A CA 1
ATOM 677 C C . ILE A 1 82 ? 18.408 9.860 -16.130 1.00 85.88 82 ILE A C 1
ATOM 679 O O . ILE A 1 82 ? 18.617 11.065 -15.978 1.00 85.88 82 ILE A O 1
ATOM 683 N N . SER A 1 83 ? 17.315 9.270 -15.641 1.00 80.75 83 SER A N 1
ATOM 684 C CA . SER A 1 83 ? 16.320 9.998 -14.853 1.00 80.75 83 SER A CA 1
ATOM 685 C C . SER A 1 83 ? 16.946 10.524 -13.555 1.00 80.75 83 SER A C 1
ATOM 687 O O . SER A 1 83 ? 17.347 9.743 -12.691 1.00 80.75 83 SER A O 1
ATOM 689 N N . LYS A 1 84 ? 16.989 11.848 -13.379 1.00 74.31 84 LYS A N 1
ATOM 690 C CA . LYS A 1 84 ? 17.513 12.503 -12.161 1.00 74.31 84 LYS A CA 1
ATOM 691 C C . LYS A 1 84 ? 16.551 12.455 -10.963 1.00 74.31 84 LYS A C 1
ATOM 693 O O . LYS A 1 84 ? 16.833 13.034 -9.922 1.00 74.31 84 LYS A O 1
ATOM 698 N N . THR A 1 85 ? 15.408 11.787 -11.090 1.00 77.88 85 THR A N 1
ATOM 699 C CA . THR A 1 85 ? 14.288 11.811 -10.134 1.00 77.88 85 THR A CA 1
ATOM 700 C C . THR A 1 85 ? 14.462 10.902 -8.910 1.00 77.88 85 THR A C 1
ATOM 702 O O . THR A 1 85 ? 13.489 10.603 -8.220 1.00 77.88 85 THR A O 1
ATOM 705 N N . SER A 1 86 ? 15.681 10.465 -8.581 1.00 83.69 86 SER A N 1
ATOM 706 C CA . SER A 1 86 ? 15.921 9.723 -7.340 1.00 83.69 86 SER A CA 1
ATOM 707 C C . SER A 1 86 ? 15.899 10.669 -6.136 1.00 83.69 86 SER A C 1
ATOM 709 O O . SER A 1 86 ? 16.779 11.520 -5.992 1.00 83.69 86 SER A O 1
ATOM 711 N N . LEU A 1 87 ? 14.916 10.506 -5.252 1.00 88.19 87 LEU A N 1
ATOM 712 C CA . LEU A 1 87 ? 14.852 11.236 -3.986 1.00 88.19 87 LEU A CA 1
ATOM 713 C C . LEU A 1 87 ? 16.022 10.848 -3.075 1.00 88.19 87 LEU A C 1
ATOM 715 O O . LEU A 1 87 ? 16.405 9.677 -2.988 1.00 88.19 87 LEU A O 1
ATOM 719 N N . LYS A 1 88 ? 16.567 11.829 -2.348 1.00 91.19 88 LYS A N 1
ATOM 720 C CA . LYS A 1 88 ? 17.570 11.564 -1.310 1.00 91.19 88 LYS A CA 1
ATOM 721 C C . LYS A 1 88 ? 16.949 10.702 -0.212 1.00 91.19 88 LYS A C 1
ATOM 723 O O . LYS A 1 88 ? 15.765 10.810 0.102 1.00 91.19 88 LYS A O 1
ATOM 728 N N . LYS A 1 89 ? 17.774 9.882 0.439 1.00 90.69 89 LYS A N 1
ATOM 729 C CA . LYS A 1 89 ? 17.353 9.010 1.546 1.00 90.69 89 LYS A CA 1
ATOM 730 C C . LYS A 1 89 ? 16.601 9.767 2.651 1.00 90.69 89 LYS A C 1
ATOM 732 O O . LYS A 1 89 ? 15.615 9.254 3.169 1.00 90.69 89 LYS A O 1
ATOM 737 N N . GLU A 1 90 ? 17.062 10.968 2.988 1.00 92.06 90 GLU A N 1
ATOM 738 C CA . GLU A 1 90 ? 16.439 11.857 3.978 1.00 92.06 90 GLU A CA 1
ATOM 739 C C . GLU A 1 90 ? 15.022 12.258 3.559 1.00 92.06 90 GLU A C 1
ATOM 741 O O . GLU A 1 90 ? 14.081 12.018 4.307 1.00 92.06 90 GLU A O 1
ATOM 746 N N . GLN A 1 91 ? 14.842 12.699 2.310 1.00 93.94 91 GLN A N 1
ATOM 747 C CA . GLN A 1 91 ? 13.527 13.048 1.759 1.00 93.94 91 GLN A CA 1
ATOM 748 C C . GLN A 1 91 ? 12.553 11.862 1.812 1.00 93.94 91 GLN A C 1
ATOM 750 O O . GLN A 1 91 ? 11.389 12.023 2.165 1.00 93.94 91 GLN A O 1
ATOM 755 N N . ILE A 1 92 ? 13.026 10.646 1.518 1.00 93.62 92 ILE A N 1
ATOM 756 C CA . ILE A 1 92 ? 12.201 9.430 1.615 1.00 93.62 92 ILE A CA 1
ATOM 757 C C . ILE A 1 92 ? 11.790 9.160 3.072 1.00 93.62 92 ILE A C 1
ATOM 759 O O . ILE A 1 92 ? 10.665 8.731 3.333 1.00 93.62 92 ILE A O 1
ATOM 763 N N . ILE A 1 93 ? 12.691 9.381 4.034 1.00 94.56 93 ILE A N 1
ATOM 764 C CA . ILE A 1 93 ? 12.394 9.225 5.465 1.00 94.56 93 ILE A CA 1
ATOM 765 C C . ILE A 1 93 ? 11.353 10.256 5.913 1.00 94.56 93 ILE A C 1
ATOM 767 O O . ILE A 1 93 ? 10.462 9.904 6.693 1.00 94.56 93 ILE A O 1
ATOM 771 N N . ASP A 1 94 ? 11.440 11.487 5.420 1.00 96.00 94 ASP A N 1
ATOM 772 C CA . ASP A 1 94 ? 10.501 12.560 5.744 1.00 96.00 94 ASP A CA 1
ATOM 773 C C . ASP A 1 94 ? 9.107 12.261 5.192 1.00 96.00 94 ASP A C 1
ATOM 775 O O . ASP A 1 94 ? 8.144 12.279 5.958 1.00 96.00 94 ASP A O 1
ATOM 779 N N . ILE A 1 95 ? 9.004 11.850 3.923 1.00 96.44 95 ILE A N 1
ATOM 780 C CA . ILE A 1 95 ? 7.739 11.416 3.301 1.00 96.44 95 ILE A CA 1
ATOM 781 C C . ILE A 1 95 ? 7.101 10.290 4.120 1.00 96.44 95 ILE A C 1
ATOM 783 O O . ILE A 1 95 ? 5.961 10.406 4.559 1.00 96.44 95 ILE A O 1
ATOM 787 N N . LYS A 1 96 ? 7.866 9.244 4.458 1.00 96.12 96 LYS A N 1
ATOM 788 C CA . LYS A 1 96 ? 7.345 8.148 5.293 1.00 96.12 96 LYS A CA 1
ATOM 789 C C . LYS A 1 96 ? 6.922 8.606 6.683 1.00 96.12 96 LYS A C 1
ATOM 791 O O . LYS A 1 96 ? 6.054 7.993 7.294 1.00 96.12 96 LYS A O 1
ATOM 796 N N . THR A 1 97 ? 7.556 9.642 7.225 1.00 96.75 97 THR A N 1
ATOM 797 C CA . THR A 1 97 ? 7.150 10.223 8.509 1.00 96.75 97 THR A CA 1
ATOM 798 C C . THR A 1 97 ? 5.794 10.904 8.385 1.00 96.75 97 THR A C 1
ATOM 800 O O . THR A 1 97 ? 4.941 10.677 9.239 1.00 96.75 97 THR A O 1
ATOM 803 N N . GLN A 1 98 ? 5.580 11.672 7.317 1.00 97.56 98 GLN A N 1
ATOM 804 C CA . GLN A 1 98 ? 4.295 12.303 7.019 1.00 97.56 98 GLN A CA 1
ATOM 805 C C . GLN A 1 98 ? 3.195 11.252 6.806 1.00 97.56 98 GLN A C 1
ATOM 807 O O . GLN A 1 98 ? 2.129 11.364 7.411 1.00 97.56 98 GLN A O 1
ATOM 812 N N . ASP A 1 99 ? 3.480 10.185 6.055 1.00 97.94 99 ASP A N 1
ATOM 813 C CA . ASP A 1 99 ? 2.533 9.089 5.812 1.00 97.94 99 ASP A CA 1
ATOM 814 C C . ASP A 1 99 ? 2.122 8.381 7.111 1.00 97.94 99 ASP A C 1
ATOM 816 O O . ASP A 1 99 ? 0.939 8.126 7.342 1.00 97.94 99 ASP A O 1
ATOM 820 N N . ILE A 1 100 ? 3.081 8.100 8.003 1.00 97.69 100 ILE A N 1
ATOM 821 C CA . ILE A 1 100 ? 2.796 7.511 9.322 1.00 97.69 100 ILE A CA 1
ATOM 822 C C . ILE A 1 100 ? 1.863 8.426 10.126 1.00 97.69 100 ILE A C 1
ATOM 824 O O . ILE A 1 100 ? 0.871 7.951 10.677 1.00 97.69 100 ILE A O 1
ATOM 828 N N . LEU A 1 101 ? 2.139 9.733 10.168 1.00 97.81 101 LEU A N 1
ATOM 829 C CA . LEU A 1 101 ? 1.301 10.701 10.887 1.00 97.81 101 LEU A CA 1
ATOM 830 C C . LEU A 1 101 ? -0.112 10.790 10.294 1.00 97.81 101 LEU A C 1
ATOM 832 O O . LEU A 1 101 ? -1.095 10.888 11.037 1.00 97.81 101 LEU A O 1
ATOM 836 N N . TYR A 1 102 ? -0.231 10.715 8.968 1.00 98.25 102 TYR A N 1
ATOM 837 C CA . TYR A 1 102 ? -1.518 10.676 8.281 1.00 98.25 102 TYR A CA 1
ATOM 838 C C . TYR A 1 102 ? -2.329 9.436 8.675 1.00 98.25 102 TYR A C 1
ATOM 840 O O . TYR A 1 102 ? -3.484 9.563 9.094 1.00 98.25 102 TYR A O 1
ATOM 848 N N . LEU A 1 103 ? -1.719 8.247 8.622 1.00 97.94 103 LEU A N 1
ATOM 849 C CA . LEU A 1 103 ? -2.369 6.998 9.025 1.00 97.94 10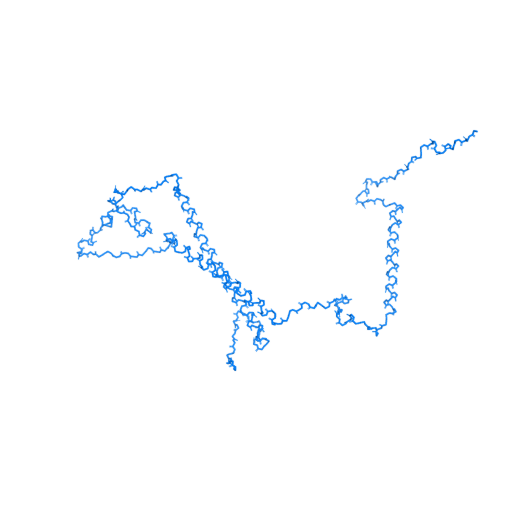3 LEU A CA 1
ATOM 850 C C . LEU A 1 103 ? -2.784 7.017 10.501 1.00 97.94 103 LEU A C 1
ATOM 852 O O . LEU A 1 103 ? -3.909 6.639 10.821 1.00 97.94 103 LEU A O 1
ATOM 856 N N . GLN A 1 104 ? -1.934 7.537 11.390 1.00 97.44 104 GLN A N 1
ATOM 857 C CA . GLN A 1 104 ? -2.260 7.719 12.808 1.00 97.44 104 GLN A CA 1
ATOM 858 C C . GLN A 1 104 ? -3.449 8.659 13.021 1.00 97.44 104 GLN A C 1
ATOM 860 O O . GLN A 1 104 ? -4.297 8.416 13.878 1.00 97.44 104 GLN A O 1
ATOM 865 N N . SER A 1 105 ? -3.530 9.750 12.256 1.00 98.12 105 SER A N 1
ATOM 866 C CA . SER A 1 105 ? -4.673 10.666 12.299 1.00 98.12 105 SER A CA 1
ATOM 867 C C . SER A 1 105 ? -5.970 9.962 11.891 1.00 98.12 105 SER A C 1
ATOM 869 O O . SER A 1 105 ? -6.975 10.059 12.598 1.00 98.12 105 SER A O 1
ATOM 871 N N . LYS A 1 106 ? -5.935 9.177 10.805 1.00 98.19 106 LYS A N 1
ATOM 872 C CA . LYS A 1 106 ? -7.082 8.374 10.355 1.00 98.19 106 LYS A CA 1
ATOM 873 C C . LYS A 1 106 ? -7.483 7.313 11.376 1.00 98.19 106 LYS A C 1
ATOM 875 O O . LYS A 1 106 ? -8.666 7.211 11.687 1.00 98.19 106 LYS A O 1
ATOM 880 N N . ARG A 1 107 ? -6.513 6.605 11.960 1.00 97.62 107 ARG A N 1
ATOM 881 C CA . ARG A 1 107 ? -6.757 5.607 13.009 1.00 97.62 107 ARG A CA 1
ATOM 882 C C . ARG A 1 107 ? -7.444 6.231 14.223 1.00 97.62 107 ARG A C 1
ATOM 884 O O . ARG A 1 107 ? -8.493 5.748 14.622 1.00 97.62 107 ARG A O 1
ATOM 891 N N . ARG A 1 108 ? -6.948 7.373 14.716 1.00 97.69 108 ARG A N 1
ATOM 892 C CA . ARG A 1 108 ? -7.580 8.121 15.822 1.00 97.69 108 ARG A CA 1
ATOM 893 C C . ARG A 1 108 ? -9.006 8.578 15.506 1.00 97.69 108 ARG A C 1
ATOM 895 O O . ARG A 1 108 ? -9.843 8.633 16.402 1.00 97.69 108 ARG A O 1
ATOM 902 N N . ALA A 1 109 ? -9.289 8.951 14.258 1.00 97.56 109 ALA A N 1
ATOM 903 C CA . ALA A 1 109 ? -10.641 9.323 13.847 1.00 97.56 109 ALA A CA 1
ATOM 904 C C . ALA A 1 109 ? -11.600 8.120 13.882 1.00 97.56 109 ALA A C 1
ATOM 906 O O . ALA A 1 109 ? -12.741 8.269 14.323 1.00 97.56 109 ALA A O 1
ATOM 907 N N . ASP A 1 110 ? -11.135 6.941 13.457 1.00 97.44 110 ASP A N 1
ATOM 908 C CA . ASP A 1 110 ? -11.906 5.703 13.568 1.00 97.44 110 ASP A CA 1
ATOM 909 C C . ASP A 1 110 ? -12.058 5.254 15.025 1.00 97.44 110 ASP A C 1
ATOM 911 O O . ASP A 1 110 ? -13.174 4.921 15.407 1.00 97.44 110 ASP A O 1
ATOM 915 N N . ASP A 1 111 ? -11.015 5.343 15.858 1.00 97.94 111 ASP A N 1
ATOM 916 C CA . ASP A 1 111 ? -11.086 5.029 17.295 1.00 97.94 111 ASP A CA 1
ATOM 917 C C . ASP A 1 111 ? -12.176 5.864 17.987 1.00 97.94 111 ASP A C 1
ATOM 919 O O . ASP A 1 111 ? -13.089 5.311 18.595 1.00 97.94 111 ASP A O 1
ATOM 923 N N . LYS A 1 112 ? -12.191 7.188 17.770 1.00 98.06 112 LYS A N 1
ATOM 924 C CA . LYS A 1 112 ? -13.244 8.075 18.303 1.00 98.06 112 LYS A CA 1
ATOM 925 C C . LYS A 1 112 ? -14.643 7.711 17.808 1.00 98.06 112 LYS A C 1
ATOM 927 O O . LYS A 1 112 ? -15.629 7.900 18.518 1.00 98.06 112 LYS A O 1
ATOM 932 N N . LYS A 1 113 ? -14.775 7.258 16.558 1.00 97.19 113 LYS A N 1
ATOM 933 C CA . LYS A 1 113 ? -16.077 6.850 16.014 1.00 97.19 113 LYS A CA 1
ATOM 934 C C . LYS A 1 113 ? -16.515 5.503 16.582 1.00 97.19 113 LYS A C 1
ATOM 936 O O . LYS A 1 113 ? -17.701 5.351 16.856 1.00 97.19 113 LYS A O 1
ATOM 941 N N . ILE 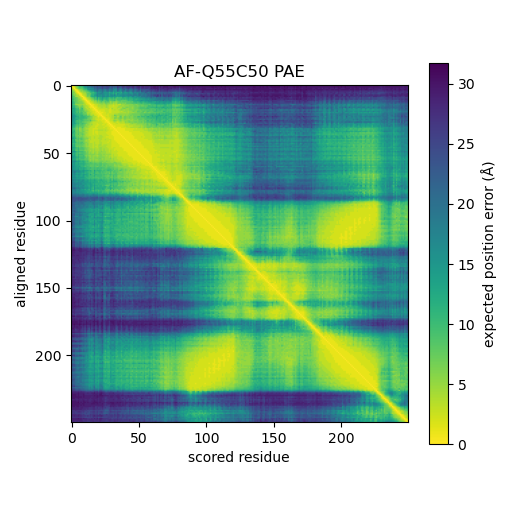A 1 114 ? -15.584 4.570 16.779 1.00 97.44 114 ILE A N 1
ATOM 942 C CA . ILE A 1 114 ? -15.830 3.305 17.471 1.00 97.44 114 ILE A CA 1
ATOM 943 C C . ILE A 1 114 ? -16.312 3.608 18.888 1.00 97.44 114 ILE A C 1
ATOM 945 O O . ILE A 1 114 ? -17.405 3.178 19.221 1.00 97.44 114 ILE A O 1
ATOM 949 N N . GLU A 1 115 ? -15.595 4.424 19.664 1.00 97.00 115 GLU A N 1
ATOM 950 C CA . GLU A 1 115 ? -15.997 4.826 21.022 1.00 97.00 115 GLU A CA 1
ATOM 951 C C . GLU A 1 115 ? -17.421 5.404 21.058 1.00 97.00 115 GLU A C 1
ATOM 953 O O . GLU A 1 115 ? -18.249 4.964 21.850 1.00 97.00 115 GLU A O 1
ATOM 958 N N . ARG A 1 116 ? -17.752 6.329 20.144 1.00 96.31 116 ARG A N 1
ATOM 959 C CA . ARG A 1 116 ? -19.106 6.909 20.042 1.00 96.31 116 ARG A CA 1
ATOM 960 C C . ARG A 1 116 ? -20.180 5.868 19.729 1.00 96.31 116 ARG A C 1
ATOM 962 O O . ARG A 1 116 ? -21.254 5.908 20.323 1.00 96.31 116 ARG A O 1
ATOM 969 N N . LEU A 1 117 ? -19.915 4.959 18.788 1.00 94.62 117 LEU A N 1
ATOM 970 C CA . LEU A 1 117 ? -20.851 3.886 18.443 1.00 94.62 117 LEU A CA 1
ATOM 971 C C . LEU A 1 117 ? -21.009 2.907 19.610 1.00 94.62 117 LEU A C 1
ATOM 973 O O . LEU A 1 117 ? -22.129 2.551 19.948 1.00 94.62 117 LEU A O 1
ATOM 977 N N . GLN A 1 118 ? -19.912 2.526 20.267 1.00 93.56 118 GLN A N 1
ATOM 978 C CA . GLN A 1 118 ? -19.930 1.630 21.424 1.00 93.56 118 GLN A CA 1
ATOM 979 C C . GLN A 1 118 ? -20.663 2.233 22.625 1.00 93.56 118 GLN A C 1
ATOM 981 O O . GLN A 1 118 ? -21.333 1.493 23.330 1.00 93.56 118 GLN A O 1
ATOM 986 N N . ALA A 1 119 ? -20.566 3.548 22.838 1.00 92.88 119 ALA A N 1
ATOM 987 C CA . ALA A 1 119 ? -21.301 4.248 23.891 1.00 92.88 119 ALA A CA 1
ATOM 988 C C . ALA A 1 119 ? -22.806 4.378 23.591 1.00 92.88 119 ALA A C 1
ATOM 990 O O . ALA A 1 119 ? -23.607 4.494 24.511 1.00 92.88 119 ALA A O 1
ATOM 991 N N . THR A 1 120 ? -23.190 4.379 22.310 1.00 91.00 120 THR A N 1
ATOM 992 C CA . THR A 1 120 ? -24.594 4.515 21.883 1.00 91.00 120 THR A CA 1
ATOM 993 C C . THR A 1 120 ? -25.306 3.158 21.809 1.00 91.00 120 THR A C 1
ATOM 995 O O . THR A 1 120 ? -26.513 3.080 22.021 1.00 91.00 120 THR A O 1
ATOM 998 N N . LEU A 1 121 ? -24.577 2.084 21.489 1.00 89.06 121 LEU A N 1
ATOM 999 C CA . LEU A 1 121 ? -25.139 0.750 21.272 1.00 89.06 121 LEU A CA 1
ATOM 1000 C C . LEU A 1 121 ? -25.212 -0.058 22.570 1.00 89.06 121 LEU A C 1
ATOM 1002 O O . LEU A 1 121 ? -24.225 -0.205 23.279 1.00 89.06 121 LEU A O 1
ATOM 1006 N N . GLN A 1 122 ? -26.385 -0.632 22.842 1.00 80.00 122 GLN A N 1
ATOM 1007 C CA . GLN A 1 122 ? -26.687 -1.349 24.088 1.00 80.00 122 GLN A CA 1
ATOM 1008 C C . GLN A 1 122 ? -26.305 -2.845 24.072 1.00 80.00 122 GLN A C 1
ATOM 1010 O O . GLN A 1 122 ? -26.486 -3.520 25.075 1.00 80.00 122 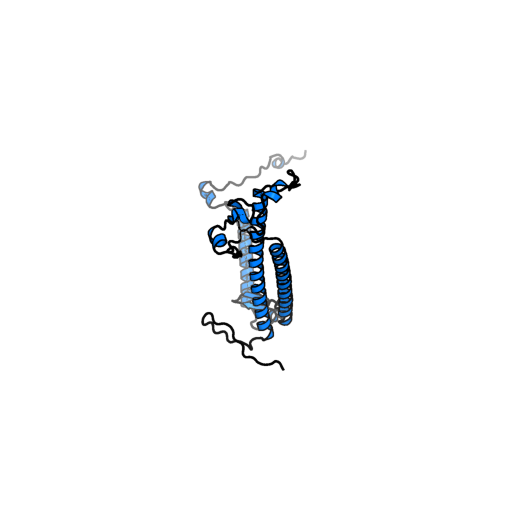GLN A O 1
ATOM 1015 N N . TYR A 1 123 ? -25.789 -3.380 22.956 1.00 79.25 123 TYR A N 1
ATOM 1016 C CA . TYR A 1 123 ? -25.381 -4.793 22.787 1.00 79.25 123 TYR A CA 1
ATOM 1017 C C . TYR A 1 123 ? -26.470 -5.857 23.033 1.00 79.25 123 TYR A C 1
ATOM 1019 O O . TYR A 1 123 ? -26.152 -7.036 23.155 1.00 79.25 123 TYR A O 1
ATOM 1027 N N . MET A 1 124 ? -27.747 -5.472 23.012 1.00 71.56 124 MET A N 1
ATOM 1028 C CA . MET A 1 124 ? -28.902 -6.347 23.278 1.00 71.56 124 MET A CA 1
ATOM 1029 C C . MET A 1 124 ? -28.966 -7.594 22.375 1.00 71.56 124 MET A C 1
ATOM 1031 O O . MET A 1 124 ? -29.375 -8.655 22.827 1.00 71.56 124 MET A O 1
ATOM 1035 N N . ASP A 1 125 ? -28.543 -7.464 21.113 1.00 66.75 125 ASP A N 1
ATOM 1036 C CA . ASP A 1 125 ? -28.609 -8.513 20.077 1.00 66.75 125 ASP A CA 1
ATOM 1037 C C . ASP A 1 125 ? -27.220 -9.084 19.726 1.00 66.75 125 ASP A C 1
ATOM 1039 O O . ASP A 1 125 ? -26.954 -9.578 18.635 1.00 66.75 125 ASP A O 1
ATOM 1043 N N . SER A 1 126 ? -26.253 -8.931 20.633 1.00 66.81 126 SER A N 1
ATOM 1044 C CA . SER A 1 126 ? -24.862 -9.324 20.372 1.00 66.81 126 SER A CA 1
ATOM 1045 C C . SER A 1 126 ? -24.588 -10.819 20.558 1.00 66.81 126 SER A C 1
ATOM 1047 O O . SER A 1 126 ? -23.454 -11.249 20.343 1.00 66.81 126 SER A O 1
ATOM 1049 N N . GLY A 1 127 ? -25.599 -11.603 20.954 1.00 68.50 127 GLY A N 1
ATOM 1050 C CA . GLY A 1 127 ? -25.447 -13.023 21.280 1.00 68.50 127 GLY A CA 1
ATOM 1051 C C . GLY A 1 127 ? -24.521 -13.276 22.474 1.00 68.50 127 GLY A C 1
ATOM 1052 O O . GLY A 1 127 ? -24.020 -14.384 22.628 1.00 68.50 127 GLY A O 1
ATOM 1053 N N . LEU A 1 128 ? -24.236 -12.245 23.277 1.00 71.25 128 LEU A N 1
ATOM 1054 C CA . LEU A 1 128 ? -23.564 -12.410 24.559 1.00 71.25 128 LEU A CA 1
ATOM 1055 C C . LEU A 1 128 ? -24.502 -13.172 25.492 1.00 71.25 128 LEU A C 1
ATOM 1057 O O . LEU A 1 128 ? -25.686 -12.844 25.576 1.00 71.25 128 LEU A O 1
ATOM 1061 N N . GLU A 1 129 ? -23.957 -14.166 26.189 1.00 73.00 129 GLU A N 1
ATOM 1062 C CA . GLU A 1 129 ? -24.704 -14.884 27.215 1.00 73.00 129 GLU A CA 1
ATOM 1063 C C . GLU A 1 129 ? -25.228 -13.881 28.254 1.00 73.00 129 GLU A C 1
ATOM 1065 O O . GLU A 1 129 ? -24.474 -12.994 28.686 1.00 73.00 129 GLU A O 1
ATOM 1070 N N . PRO A 1 130 ? -26.511 -13.976 28.637 1.00 72.56 130 PRO A N 1
ATOM 1071 C CA . PRO A 1 130 ? -27.070 -13.099 29.646 1.00 72.56 130 PRO A CA 1
ATOM 1072 C C . PRO A 1 130 ? -26.285 -13.260 30.949 1.00 72.56 130 PRO A C 1
ATOM 1074 O O . PRO A 1 130 ? -25.884 -14.357 31.334 1.00 72.56 130 PRO A O 1
ATOM 1077 N N . THR A 1 131 ? -26.057 -12.149 31.643 1.00 78.44 131 THR A N 1
ATOM 1078 C CA . THR A 1 131 ? -25.420 -12.181 32.962 1.00 78.44 131 THR A CA 1
ATOM 1079 C C . THR A 1 131 ? -26.291 -12.964 33.938 1.00 78.44 131 THR A C 1
ATOM 1081 O O . THR A 1 131 ? -27.489 -12.687 34.040 1.00 78.44 131 THR A O 1
ATOM 1084 N N . GLU A 1 132 ? -25.689 -13.881 34.694 1.00 83.38 132 GLU A N 1
ATOM 1085 C CA . GLU A 1 132 ? -26.383 -14.605 35.759 1.00 83.38 132 GLU A CA 1
ATOM 1086 C C . GLU A 1 132 ? -26.894 -13.624 36.826 1.00 83.38 132 GLU A C 1
ATOM 1088 O O . GLU A 1 132 ? -26.143 -12.803 37.357 1.00 83.38 132 GLU A O 1
ATOM 1093 N N . GLN A 1 133 ? -28.186 -13.706 37.139 1.00 83.62 133 GLN A N 1
ATOM 1094 C CA . GLN A 1 133 ? -28.806 -12.957 38.228 1.00 83.62 133 GLN A CA 1
ATOM 1095 C C . GLN A 1 133 ? -29.132 -13.923 39.363 1.00 83.62 133 GLN A C 1
ATOM 1097 O O . GLN A 1 133 ? -29.986 -14.797 39.220 1.00 83.62 133 GLN A O 1
ATOM 1102 N N . ILE A 1 134 ? -28.447 -13.758 40.495 1.00 89.62 134 ILE A N 1
ATOM 1103 C CA . ILE A 1 134 ? -28.680 -14.549 41.704 1.00 89.62 134 ILE A CA 1
ATOM 1104 C C . ILE A 1 134 ? -29.675 -13.792 42.578 1.00 89.62 134 ILE A C 1
ATOM 1106 O O . ILE A 1 134 ? -29.413 -12.664 42.999 1.00 89.62 134 ILE A O 1
ATOM 1110 N N . ILE A 1 135 ? -30.818 -14.416 42.844 1.00 90.06 135 ILE A N 1
ATOM 1111 C CA . ILE A 1 135 ? -31.853 -13.879 43.726 1.00 90.06 135 ILE A CA 1
ATOM 1112 C C . ILE A 1 135 ? -31.721 -14.592 45.066 1.00 90.06 135 ILE A C 1
ATOM 1114 O O . ILE A 1 135 ? -31.817 -15.817 45.134 1.00 90.06 135 ILE A O 1
ATOM 1118 N N . TYR A 1 136 ? -31.469 -13.817 46.118 1.00 91.81 136 TYR A N 1
ATOM 1119 C CA . TYR A 1 136 ? -31.385 -14.326 47.481 1.00 91.81 136 TYR A CA 1
ATOM 1120 C C . TYR A 1 136 ? -32.780 -14.403 48.091 1.00 91.81 136 TYR A C 1
ATOM 1122 O O . TYR A 1 136 ? -33.598 -13.500 47.911 1.00 91.81 136 TYR A O 1
ATOM 1130 N N . VAL A 1 137 ? -33.030 -15.505 48.784 1.00 92.06 137 VAL A N 1
ATOM 1131 C CA . VAL A 1 137 ? -34.302 -15.855 49.408 1.00 92.06 137 VAL A CA 1
ATOM 1132 C C . VAL A 1 137 ? -33.976 -16.440 50.782 1.00 92.06 137 VAL A C 1
ATOM 1134 O O . VAL A 1 137 ? -32.994 -17.175 50.898 1.00 92.06 137 VAL A O 1
ATOM 1137 N N . ASP A 1 138 ? -34.759 -16.097 51.804 1.00 91.06 138 ASP A N 1
ATOM 1138 C CA . ASP A 1 138 ? -34.411 -16.388 53.201 1.00 91.06 138 ASP A CA 1
ATOM 1139 C C . ASP A 1 138 ? -34.676 -17.854 53.580 1.00 91.06 138 ASP A C 1
ATOM 1141 O O . ASP A 1 138 ? -33.861 -18.484 54.255 1.00 91.06 138 ASP A O 1
ATOM 1145 N N . ASP A 1 139 ? -35.784 -18.427 53.098 1.00 92.00 139 ASP A N 1
ATOM 1146 C CA . ASP A 1 139 ? -36.233 -19.769 53.474 1.00 92.00 139 ASP A CA 1
ATOM 1147 C C . ASP A 1 139 ? -36.106 -20.792 52.333 1.00 92.00 139 ASP A C 1
ATOM 1149 O O . ASP A 1 139 ? -36.496 -20.550 51.188 1.00 92.00 139 ASP A O 1
ATOM 1153 N N . GLU A 1 140 ? -35.722 -22.034 52.659 1.00 90.19 140 GLU A N 1
ATOM 1154 C CA . GLU A 1 140 ? -35.708 -23.147 51.688 1.00 90.19 140 GLU A CA 1
ATOM 1155 C C . GLU A 1 140 ? -37.089 -23.416 51.058 1.00 90.19 140 GLU A C 1
ATOM 1157 O O . GLU A 1 140 ? -37.199 -23.902 49.928 1.00 90.19 140 GLU A O 1
ATOM 1162 N N . LYS A 1 141 ? -38.169 -23.117 51.792 1.00 89.69 141 LYS A N 1
ATOM 1163 C CA . LYS A 1 141 ? -39.546 -23.251 51.294 1.00 89.69 141 LYS A CA 1
ATOM 1164 C C . LYS A 1 141 ? -39.850 -22.229 50.203 1.00 89.69 141 LYS A C 1
ATOM 1166 O O . LYS A 1 141 ? -40.551 -22.554 49.245 1.00 89.69 141 LYS A O 1
ATOM 1171 N N . GLU A 1 142 ? -39.330 -21.018 50.343 1.00 87.25 142 GLU A N 1
ATOM 1172 C CA . GLU A 1 142 ? -39.504 -19.958 49.359 1.00 87.25 142 GLU A CA 1
ATOM 1173 C C . GLU A 1 142 ? -38.685 -20.245 48.100 1.00 87.25 142 GLU A C 1
ATOM 1175 O O . GLU A 1 142 ? -39.208 -20.066 47.005 1.00 87.25 142 GLU A O 1
ATOM 1180 N N . VAL A 1 143 ? -37.479 -20.815 48.233 1.00 89.62 143 VAL A N 1
ATOM 1181 C CA . VAL A 1 143 ? -36.672 -21.276 47.085 1.00 89.62 143 VAL A CA 1
ATOM 1182 C C . VAL A 1 143 ? -37.457 -22.265 46.214 1.00 89.62 143 VAL A C 1
ATOM 1184 O O . VAL A 1 143 ? -37.470 -22.138 44.991 1.00 89.62 143 VAL A O 1
ATOM 1187 N N . LYS A 1 144 ? -38.167 -23.225 46.825 1.00 89.50 144 LYS A N 1
ATOM 1188 C CA . LYS A 1 144 ? -38.972 -24.220 46.087 1.00 89.50 144 LYS A CA 1
ATOM 1189 C C . LYS A 1 144 ? -40.203 -23.624 45.399 1.00 89.50 144 LYS A C 1
ATOM 1191 O O . LYS A 1 144 ? -40.605 -24.122 44.353 1.00 89.50 144 LYS A O 1
ATOM 1196 N N . ASN A 1 145 ? -40.801 -22.585 45.979 1.00 91.00 145 ASN A N 1
ATOM 1197 C CA . ASN A 1 145 ? -42.014 -21.941 45.464 1.00 91.00 145 ASN A CA 1
ATOM 1198 C C . ASN A 1 145 ? -41.727 -20.663 44.655 1.00 91.00 145 ASN A C 1
ATOM 1200 O O . ASN A 1 145 ? -42.664 -19.956 44.267 1.00 91.00 145 ASN A O 1
ATOM 1204 N N . PHE A 1 146 ? -40.453 -20.344 44.416 1.00 90.81 146 PHE A N 1
ATOM 1205 C CA . PHE A 1 146 ? -40.046 -19.110 43.765 1.00 90.81 146 PHE A CA 1
ATOM 1206 C C . PHE A 1 146 ? -40.546 -19.058 42.316 1.00 90.81 146 PHE A C 1
ATOM 1208 O O . PHE A 1 146 ? -40.339 -19.973 41.521 1.00 90.81 146 PHE A O 1
ATOM 1215 N N . SER A 1 147 ? -41.195 -17.952 41.953 1.00 90.88 147 SER A N 1
ATOM 1216 C CA . SER A 1 147 ? -41.657 -17.683 40.591 1.00 90.88 147 SER A CA 1
ATOM 1217 C C . SER A 1 147 ? -41.182 -16.300 40.167 1.00 90.88 147 SER A C 1
ATOM 1219 O O . SER A 1 147 ? -41.653 -15.292 40.697 1.00 90.88 147 SER A O 1
ATOM 1221 N N . ALA A 1 148 ? -40.279 -16.251 39.183 1.00 89.44 148 ALA A N 1
ATOM 1222 C CA . ALA A 1 148 ? -39.700 -15.004 38.680 1.00 89.44 148 ALA A CA 1
ATOM 1223 C C . ALA A 1 148 ? -40.776 -14.020 38.183 1.00 89.44 148 ALA A C 1
ATOM 1225 O O . ALA A 1 148 ? -40.714 -12.828 38.467 1.00 89.44 148 ALA A O 1
ATOM 1226 N N . THR A 1 149 ? -41.811 -14.530 37.510 1.00 91.31 149 THR A N 1
ATOM 1227 C CA . THR A 1 149 ? -42.954 -13.751 37.008 1.00 91.31 149 THR A CA 1
ATOM 1228 C C . THR A 1 149 ? -43.680 -12.999 38.126 1.00 91.31 149 THR A C 1
ATOM 1230 O O . THR A 1 149 ? -44.040 -11.837 37.953 1.00 91.31 149 THR A O 1
ATOM 1233 N N . LYS A 1 150 ? -43.863 -13.645 39.288 1.00 90.75 150 LYS A N 1
ATOM 1234 C CA . LYS A 1 150 ? -44.486 -13.023 40.465 1.00 90.75 150 LYS A CA 1
ATOM 1235 C C . LYS A 1 150 ? -43.527 -12.075 41.176 1.00 90.75 150 LYS A C 1
ATOM 1237 O O . LYS A 1 150 ? -43.941 -11.003 41.583 1.00 90.75 150 LYS A O 1
ATOM 1242 N N . TYR A 1 151 ? -42.258 -12.457 41.304 1.00 90.62 151 TYR A N 1
ATOM 1243 C CA . TYR A 1 151 ? -41.249 -11.645 41.982 1.00 90.62 151 TYR A CA 1
ATOM 1244 C C . TYR A 1 151 ? -41.020 -10.289 41.291 1.00 90.62 151 TYR A C 1
ATOM 1246 O O . TYR A 1 151 ? -40.895 -9.263 41.957 1.00 90.62 151 TYR A O 1
ATOM 1254 N N . PHE A 1 152 ? -40.999 -10.266 39.954 1.00 89.62 152 PHE A N 1
ATOM 1255 C CA . PHE A 1 152 ? -40.761 -9.044 39.179 1.00 89.62 152 PHE A CA 1
ATOM 1256 C C . PHE A 1 152 ? -42.036 -8.293 38.755 1.00 89.62 152 PHE A C 1
ATOM 1258 O O . PHE A 1 152 ? -41.917 -7.231 38.143 1.00 89.62 152 PHE A O 1
ATOM 1265 N N . ASP A 1 153 ? -43.236 -8.790 39.076 1.00 91.88 153 ASP A N 1
ATOM 1266 C CA . ASP A 1 153 ? -44.520 -8.273 38.574 1.00 91.88 153 ASP A CA 1
ATOM 1267 C C . ASP A 1 153 ? -44.556 -8.153 37.035 1.00 91.88 153 ASP A C 1
ATOM 1269 O O . ASP A 1 153 ? -44.921 -7.101 36.499 1.00 91.88 153 ASP A O 1
ATOM 1273 N N . THR A 1 154 ? -44.140 -9.194 36.302 1.00 91.31 154 THR A N 1
ATOM 1274 C CA . THR A 1 154 ? -43.983 -9.154 34.831 1.00 91.31 154 THR A CA 1
ATOM 1275 C C . THR A 1 154 ? -44.683 -10.290 34.095 1.00 91.31 154 THR A C 1
ATOM 1277 O O . THR A 1 154 ? -45.322 -11.144 34.699 1.00 91.31 154 THR A O 1
ATOM 1280 N N . VAL A 1 155 ? -44.630 -10.267 32.759 1.00 90.38 155 VAL A N 1
ATOM 1281 C CA . VAL A 1 155 ? -45.111 -11.355 31.893 1.00 90.38 155 VAL A CA 1
ATOM 1282 C C . VAL A 1 155 ? -43.980 -12.351 31.602 1.00 90.38 155 VAL A C 1
ATOM 1284 O O . VAL A 1 155 ? -42.824 -11.930 31.555 1.00 90.38 155 VAL A O 1
ATOM 1287 N N . PRO A 1 156 ? -44.271 -13.646 31.361 1.00 89.94 156 PRO A N 1
ATOM 1288 C CA . PRO A 1 156 ? -43.245 -14.641 31.027 1.00 89.94 156 PRO A CA 1
ATOM 1289 C C . PRO A 1 156 ? -42.359 -14.241 29.835 1.00 89.94 156 PRO A C 1
ATOM 1291 O O . PRO A 1 156 ? -41.149 -14.441 29.876 1.00 89.94 156 PRO A O 1
ATOM 1294 N N . ASP A 1 157 ? -42.931 -13.580 28.825 1.00 87.94 157 ASP A N 1
ATOM 1295 C CA . ASP A 1 157 ? -42.198 -13.132 27.633 1.00 87.94 157 ASP A CA 1
ATOM 1296 C C . ASP A 1 157 ? -41.118 -12.083 27.930 1.00 87.94 157 ASP A C 1
ATOM 1298 O O . ASP A 1 157 ? -40.174 -11.930 27.156 1.00 87.94 157 ASP A O 1
ATOM 1302 N N . ALA A 1 158 ? -41.215 -11.379 29.064 1.00 85.00 158 ALA A N 1
ATOM 1303 C CA . ALA A 1 158 ? -40.223 -10.38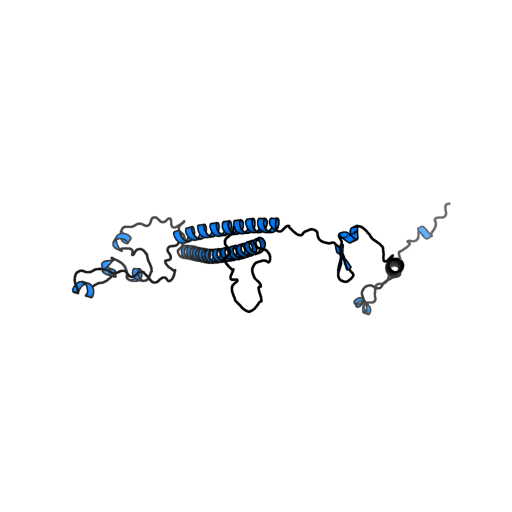4 29.466 1.00 85.00 158 ALA A CA 1
ATOM 1304 C C . ALA A 1 158 ? -38.847 -11.008 29.755 1.00 85.00 158 ALA A C 1
ATOM 1306 O O . ALA A 1 158 ? -37.847 -10.294 29.733 1.00 85.00 158 ALA A O 1
ATOM 1307 N N . PHE A 1 159 ? -38.792 -12.321 30.001 1.00 83.19 159 PHE A N 1
ATOM 1308 C CA . PHE A 1 159 ? -37.554 -13.061 30.250 1.00 83.19 159 PHE A CA 1
ATOM 1309 C C . PHE A 1 159 ? -36.909 -13.619 28.972 1.00 83.19 159 PHE A C 1
ATOM 1311 O O . PHE A 1 159 ? -35.767 -14.063 29.022 1.00 83.19 159 PHE A O 1
ATOM 1318 N N . ASN A 1 160 ? -37.599 -13.581 27.825 1.00 81.00 160 ASN A N 1
ATOM 1319 C CA . ASN A 1 160 ? -37.070 -14.126 26.567 1.00 81.00 160 ASN A CA 1
ATOM 1320 C C . ASN A 1 160 ? -36.010 -13.219 25.919 1.00 81.00 160 ASN A C 1
ATOM 1322 O O . ASN A 1 160 ? -35.273 -13.663 25.041 1.00 81.00 160 ASN A O 1
ATOM 1326 N N . GLY A 1 161 ? -35.948 -11.945 26.315 1.00 72.69 161 GLY A N 1
ATOM 1327 C CA . GLY A 1 161 ? -34.995 -10.976 25.784 1.00 72.69 161 GLY A CA 1
ATOM 1328 C C . GLY A 1 161 ? -33.883 -10.649 26.774 1.00 72.69 161 GLY A C 1
ATOM 1329 O O . GLY A 1 161 ? -34.104 -10.595 27.981 1.00 72.69 161 GLY A O 1
ATOM 1330 N N . SER A 1 162 ? -32.702 -10.318 26.255 1.00 70.69 162 SER A N 1
ATOM 1331 C CA . SER A 1 162 ? -31.598 -9.757 27.044 1.00 70.69 162 SER A CA 1
ATOM 1332 C C . SER A 1 162 ? -31.862 -8.283 27.388 1.00 70.69 162 SER A C 1
ATOM 1334 O O . SER A 1 162 ? -31.095 -7.405 27.000 1.00 70.69 162 SER A O 1
ATOM 1336 N N . LEU A 1 163 ? -32.975 -7.976 28.060 1.00 72.94 163 LEU A N 1
ATOM 1337 C CA . LEU A 1 163 ? -33.286 -6.610 28.481 1.00 72.94 163 LEU A CA 1
ATOM 1338 C C . LEU A 1 163 ? -32.468 -6.209 29.708 1.00 72.94 163 LEU A C 1
ATOM 1340 O O . LEU A 1 163 ? -32.386 -6.945 30.686 1.00 72.94 163 LEU A O 1
ATOM 1344 N N . SER A 1 164 ? -31.919 -4.992 29.690 1.00 74.75 164 SER A N 1
ATOM 1345 C CA . SER A 1 164 ? -31.238 -4.412 30.856 1.00 74.75 164 SER A CA 1
ATOM 1346 C C . SER A 1 164 ? -32.194 -4.104 32.010 1.00 74.75 164 SER A C 1
ATOM 1348 O O . SER A 1 164 ? -31.773 -3.953 33.154 1.00 74.75 164 SER A O 1
ATOM 1350 N N . THR A 1 165 ? -33.487 -3.950 31.725 1.00 81.69 165 THR A N 1
ATOM 1351 C CA . THR A 1 165 ? -34.511 -3.612 32.712 1.00 81.69 165 THR A CA 1
ATOM 1352 C C . THR A 1 165 ? -35.793 -4.359 32.392 1.00 81.69 165 THR A C 1
ATOM 1354 O O . THR A 1 165 ? -36.311 -4.276 31.280 1.00 81.69 165 THR A O 1
ATOM 1357 N N . ILE A 1 166 ? -36.310 -5.071 33.389 1.00 85.81 166 ILE A N 1
ATOM 1358 C CA . ILE A 1 166 ? -37.539 -5.854 33.289 1.00 85.81 166 ILE A CA 1
ATOM 1359 C C . ILE A 1 166 ? -38.726 -4.941 33.677 1.00 85.81 166 ILE A C 1
ATOM 1361 O O . ILE A 1 166 ? -38.759 -4.438 34.805 1.00 85.81 166 ILE A O 1
ATOM 1365 N N . PRO A 1 167 ? -39.676 -4.649 32.765 1.00 85.44 167 PRO A N 1
ATOM 1366 C CA . PRO A 1 167 ? -40.727 -3.661 33.012 1.00 85.44 167 PRO A CA 1
ATOM 1367 C C . PRO A 1 167 ? -41.853 -4.217 33.896 1.00 85.44 167 PRO A C 1
ATOM 1369 O O . PRO A 1 167 ? -42.528 -5.171 33.518 1.00 85.44 167 PRO A O 1
ATOM 1372 N N . LYS A 1 168 ? -42.115 -3.575 35.043 1.00 90.19 168 LYS A N 1
ATOM 1373 C CA . LYS A 1 168 ? -43.205 -3.958 35.960 1.00 90.19 168 LYS A CA 1
ATOM 1374 C C . LYS A 1 168 ? -44.581 -3.621 35.385 1.00 90.19 168 LYS A C 1
ATOM 1376 O O . LYS A 1 168 ? -44.816 -2.487 34.964 1.00 90.19 168 LYS A O 1
ATOM 1381 N N . ILE A 1 169 ? -45.530 -4.551 35.472 1.00 91.31 169 ILE A N 1
ATOM 1382 C CA . ILE A 1 169 ? -46.911 -4.380 34.989 1.00 91.31 169 ILE A CA 1
ATOM 1383 C C . ILE A 1 169 ? -47.605 -3.193 35.673 1.00 91.31 169 ILE A C 1
ATOM 1385 O O . ILE A 1 169 ? -48.324 -2.441 35.019 1.00 91.31 169 ILE A O 1
ATOM 1389 N N . SER A 1 170 ? -47.380 -2.991 36.974 1.00 89.62 170 SER A N 1
ATOM 1390 C CA . SER A 1 170 ? -47.923 -1.849 37.725 1.00 89.62 170 SER A CA 1
ATOM 1391 C C . SER A 1 170 ? -47.470 -0.507 37.140 1.00 89.62 170 SER A C 1
ATOM 1393 O O . SER A 1 170 ? -48.296 0.365 36.885 1.00 89.62 170 SER A O 1
ATOM 1395 N N . LYS A 1 171 ? -46.176 -0.374 36.823 1.00 88.00 171 LYS A N 1
ATOM 1396 C CA . LYS A 1 171 ? -45.607 0.839 36.217 1.00 88.00 171 LYS A CA 1
ATOM 1397 C C . LYS A 1 171 ? -46.055 1.055 34.775 1.00 88.00 171 LYS A C 1
ATOM 1399 O O . LYS A 1 171 ? -46.283 2.195 34.383 1.00 88.00 171 LYS A O 1
ATOM 1404 N N . LEU A 1 172 ? -46.234 -0.020 34.006 1.00 86.44 172 LEU A N 1
ATOM 1405 C CA . LEU A 1 172 ? -46.784 0.062 32.650 1.00 86.44 172 LEU A CA 1
ATOM 1406 C C . LEU A 1 172 ? -48.233 0.568 32.634 1.00 86.44 172 LEU A C 1
ATOM 1408 O O . LEU A 1 172 ? -48.615 1.259 31.697 1.00 86.44 172 LEU A O 1
ATOM 1412 N N . LYS A 1 173 ? -49.030 0.257 33.666 1.00 86.31 173 LYS A N 1
ATOM 1413 C CA . LYS A 1 173 ? -50.403 0.773 33.802 1.00 86.31 173 LYS A CA 1
ATOM 1414 C C . LYS A 1 173 ? -50.445 2.265 34.148 1.00 86.31 173 LYS A C 1
ATOM 1416 O O . LYS A 1 173 ? -51.375 2.947 33.733 1.00 86.31 173 LYS A O 1
ATOM 1421 N N . GLU A 1 174 ? -49.467 2.761 34.906 1.00 85.88 174 GLU A N 1
ATOM 1422 C CA . GLU A 1 174 ? -49.374 4.174 35.309 1.00 85.88 174 GLU A CA 1
ATOM 1423 C C . GLU A 1 174 ? -48.822 5.077 34.193 1.00 85.88 174 GLU A C 1
ATOM 1425 O O . GLU A 1 174 ? -49.214 6.237 34.076 1.00 85.88 174 GLU A O 1
ATOM 1430 N N . GLY A 1 175 ? -47.880 4.571 33.393 1.00 74.44 175 GLY A N 1
ATOM 1431 C CA . GLY A 1 175 ? -47.132 5.380 32.435 1.00 74.44 175 GLY A CA 1
ATOM 1432 C C . GLY A 1 175 ? -47.881 5.640 31.129 1.00 74.44 175 GLY A C 1
ATOM 1433 O O . GLY A 1 175 ? -48.109 4.723 30.346 1.00 74.44 175 GLY A O 1
ATOM 1434 N N . SER A 1 176 ? -48.160 6.909 30.818 1.00 74.12 176 SER A N 1
ATOM 1435 C CA . SER A 1 176 ? -48.436 7.326 29.442 1.00 74.12 176 SER A CA 1
ATOM 1436 C C . SER A 1 176 ? -47.114 7.627 28.724 1.00 74.12 176 SER A C 1
ATOM 1438 O O . SER A 1 176 ? -46.385 8.562 29.051 1.00 74.12 176 SER A O 1
ATOM 1440 N N . LEU A 1 177 ? -46.765 6.807 27.732 1.00 70.38 177 LEU A N 1
ATOM 1441 C CA . LEU A 1 177 ? -45.639 7.086 26.839 1.00 70.38 177 LEU A CA 1
ATOM 1442 C C . LEU A 1 177 ? -46.027 8.247 25.914 1.00 70.38 177 LEU A C 1
ATOM 1444 O O . LEU A 1 177 ? -46.779 8.065 24.958 1.00 70.38 177 LEU A O 1
ATOM 1448 N N . VAL A 1 178 ? -45.515 9.450 26.187 1.00 67.00 178 VAL A N 1
ATOM 1449 C CA . VAL A 1 178 ? -45.673 10.600 25.285 1.00 67.00 178 VAL A CA 1
ATOM 1450 C C . VAL A 1 178 ? -44.702 10.437 24.119 1.00 67.00 178 VAL A C 1
ATOM 1452 O O . VAL A 1 178 ? -43.589 10.957 24.118 1.00 67.00 178 VAL A O 1
ATOM 1455 N N . VAL A 1 179 ? -45.121 9.673 23.117 1.00 71.44 179 VAL A N 1
ATOM 1456 C CA . VAL A 1 179 ? -44.408 9.526 21.850 1.00 71.44 179 VAL A CA 1
ATOM 1457 C C . VAL A 1 179 ? -45.260 10.174 20.770 1.00 71.44 179 VAL A C 1
ATOM 1459 O O . VAL A 1 179 ? -46.434 9.848 20.633 1.00 71.44 179 VAL A O 1
ATOM 1462 N N . ASN A 1 180 ? -44.690 11.101 19.994 1.00 77.06 180 ASN A N 1
ATOM 1463 C CA . ASN A 1 180 ? -45.389 11.656 18.838 1.00 77.06 180 ASN A CA 1
ATOM 1464 C C . ASN A 1 180 ? -45.464 10.573 17.746 1.00 77.06 180 ASN A C 1
ATOM 1466 O O . ASN A 1 180 ? -44.435 10.280 17.126 1.00 77.06 180 ASN A O 1
ATOM 1470 N N . PRO A 1 181 ? -46.647 9.994 17.467 1.00 74.56 181 PRO A N 1
ATOM 1471 C CA . PRO A 1 181 ? -46.766 8.851 16.564 1.00 74.56 181 PRO A CA 1
ATOM 1472 C C . PRO A 1 181 ? -46.375 9.197 15.123 1.00 74.56 181 PRO A C 1
ATOM 1474 O O . PRO A 1 181 ? -46.053 8.307 14.347 1.00 74.56 181 PRO A O 1
ATOM 1477 N N . LYS A 1 182 ? -46.379 10.487 14.755 1.00 78.19 182 LYS A N 1
ATOM 1478 C CA . LYS A 1 182 ? -45.990 10.942 13.413 1.00 78.19 182 LYS A CA 1
ATOM 1479 C C . LYS A 1 182 ? -44.477 11.037 13.221 1.00 78.19 182 LYS A C 1
ATOM 1481 O O . LYS A 1 182 ? -44.015 11.023 12.086 1.00 78.19 182 LYS A O 1
ATOM 1486 N N . THR A 1 183 ? -43.717 11.197 14.302 1.00 82.69 183 THR A N 1
ATOM 1487 C CA . THR A 1 183 ? -42.261 11.423 14.249 1.00 82.69 183 THR A CA 1
ATOM 1488 C C . THR A 1 183 ? -41.475 10.204 14.718 1.00 82.69 183 THR A C 1
ATOM 1490 O O . THR A 1 183 ? -40.308 10.055 14.365 1.00 82.69 183 THR A O 1
ATOM 1493 N N . ALA A 1 184 ? -42.095 9.335 15.515 1.00 82.50 184 ALA A N 1
ATOM 1494 C CA . ALA A 1 184 ? -41.438 8.153 16.035 1.00 82.50 184 ALA A CA 1
ATOM 1495 C C . ALA A 1 184 ? -41.130 7.147 14.916 1.00 82.50 184 ALA A C 1
ATOM 1497 O O . ALA A 1 184 ? -42.016 6.833 14.116 1.00 82.50 184 ALA A O 1
ATOM 1498 N N . PRO A 1 185 ? -39.895 6.627 14.852 1.00 84.44 185 PRO A N 1
ATOM 1499 C CA . PRO A 1 185 ? -39.563 5.577 13.907 1.00 84.44 185 PRO A CA 1
ATOM 1500 C C . PRO A 1 185 ? -40.390 4.325 14.209 1.00 84.44 185 PRO A C 1
ATOM 1502 O O . PRO A 1 185 ? -40.587 3.943 15.363 1.00 84.44 185 PRO A O 1
ATOM 1505 N N . THR A 1 186 ? -40.864 3.674 13.152 1.00 88.19 186 THR A N 1
ATOM 1506 C CA . THR A 1 186 ? -41.502 2.355 13.267 1.00 88.19 186 THR A CA 1
ATOM 1507 C C . THR A 1 186 ? -40.493 1.317 13.771 1.00 88.19 186 THR A C 1
ATOM 1509 O O . THR A 1 186 ? -39.285 1.491 13.603 1.00 88.19 186 THR A O 1
ATOM 1512 N N . LEU A 1 187 ? -40.967 0.211 14.355 1.00 87.69 187 LEU A N 1
ATOM 1513 C CA . LEU A 1 187 ? -40.098 -0.859 14.867 1.00 87.69 187 LEU A CA 1
ATOM 1514 C C . LEU A 1 187 ? -39.104 -1.354 13.801 1.00 87.69 187 LEU A C 1
ATOM 1516 O O . LEU A 1 187 ? -37.907 -1.393 14.061 1.00 87.69 187 LEU A O 1
ATOM 1520 N N . GLY A 1 188 ? -39.564 -1.593 12.569 1.00 89.69 188 GLY A N 1
ATOM 1521 C CA . GLY A 1 188 ? -38.677 -1.997 11.471 1.00 89.69 188 GLY A CA 1
ATOM 1522 C C . GLY A 1 188 ? -37.655 -0.923 11.069 1.00 89.69 188 GLY A C 1
ATOM 1523 O O . GLY A 1 188 ? -36.537 -1.245 10.673 1.00 89.69 188 GLY A O 1
ATOM 1524 N N . GLN A 1 189 ? -37.988 0.367 11.205 1.00 90.12 189 GLN A N 1
ATOM 1525 C CA . GLN A 1 189 ? -37.017 1.450 11.000 1.00 90.12 189 GLN A CA 1
ATOM 1526 C C . GLN A 1 189 ? -35.969 1.484 12.117 1.00 90.12 189 GLN A C 1
ATOM 1528 O O . GLN A 1 189 ? -34.793 1.684 11.823 1.00 90.12 189 GLN A O 1
ATOM 1533 N N . LEU A 1 190 ? -36.370 1.263 13.374 1.00 87.94 190 LEU A N 1
ATOM 1534 C CA . LEU A 1 190 ? -35.447 1.157 14.506 1.00 87.94 190 LEU A CA 1
ATOM 1535 C C . LEU A 1 190 ? -34.489 -0.022 14.326 1.00 87.94 190 LEU A C 1
ATOM 1537 O O . LEU A 1 190 ? -33.283 0.166 14.451 1.00 87.94 190 LEU A O 1
ATOM 1541 N N . GLU A 1 191 ? -34.997 -1.196 13.955 1.00 88.56 191 GLU A N 1
ATOM 1542 C CA . GLU A 1 191 ? -34.183 -2.383 13.664 1.00 88.56 191 GLU A CA 1
ATOM 1543 C C . GLU A 1 191 ? -33.214 -2.152 12.498 1.00 88.56 191 GLU A C 1
ATOM 1545 O O . GLU A 1 191 ? -32.043 -2.525 12.558 1.00 88.56 191 GLU A O 1
ATOM 1550 N N . ALA A 1 192 ? -33.652 -1.469 11.438 1.00 91.31 192 ALA A N 1
ATOM 1551 C CA . ALA A 1 192 ? -32.762 -1.100 10.342 1.00 91.31 192 ALA A CA 1
ATOM 1552 C C . ALA A 1 192 ? -31.666 -0.115 10.799 1.00 91.31 192 ALA A C 1
ATOM 1554 O O . ALA A 1 192 ? -30.497 -0.250 10.421 1.00 91.31 192 ALA A O 1
ATOM 1555 N N . MET A 1 193 ? -32.006 0.870 11.636 1.00 90.44 193 MET A N 1
ATOM 1556 C CA . MET A 1 193 ? -31.038 1.813 12.211 1.00 90.44 193 MET A CA 1
ATOM 1557 C C . MET A 1 193 ? -30.027 1.110 13.129 1.00 90.44 193 MET A C 1
ATOM 1559 O O . MET A 1 193 ? -28.824 1.366 13.035 1.00 90.44 193 MET A O 1
ATOM 1563 N N . THR A 1 194 ? -30.472 0.180 13.977 1.00 88.38 194 THR A N 1
ATOM 1564 C CA . THR A 1 194 ? -29.569 -0.599 14.834 1.00 88.38 194 THR A CA 1
ATOM 1565 C C . THR A 1 194 ? -28.684 -1.521 13.994 1.00 88.38 194 THR A C 1
ATOM 1567 O O . THR A 1 194 ? -27.462 -1.480 14.142 1.00 88.38 194 THR A O 1
ATOM 1570 N N . ALA A 1 195 ? -29.232 -2.261 13.027 1.00 91.12 195 ALA A N 1
ATOM 1571 C CA . ALA A 1 195 ? -28.454 -3.137 12.148 1.00 91.12 195 ALA A CA 1
ATOM 1572 C C . ALA A 1 195 ? -27.388 -2.372 11.343 1.00 91.12 195 ALA A C 1
ATOM 1574 O O . ALA A 1 195 ? -26.233 -2.801 11.252 1.00 91.12 195 ALA A O 1
ATOM 1575 N N . THR A 1 196 ? -27.736 -1.203 10.794 1.00 93.31 196 THR A N 1
ATOM 1576 C CA . THR A 1 196 ? -26.774 -0.349 10.078 1.00 93.31 196 THR A CA 1
ATOM 1577 C C . THR A 1 196 ? -25.671 0.169 10.997 1.00 93.31 196 THR A C 1
ATOM 1579 O O . THR A 1 196 ? -24.504 0.157 10.604 1.00 93.31 196 THR A O 1
ATOM 1582 N N . SER A 1 197 ? -25.994 0.549 12.235 1.00 93.31 197 SER A N 1
ATOM 1583 C CA . SER A 1 197 ? -24.998 0.998 13.213 1.00 93.31 197 SER A CA 1
ATOM 1584 C C . SER A 1 197 ? -24.042 -0.119 13.666 1.00 93.31 197 SER A C 1
ATOM 1586 O O . SER A 1 197 ? -22.835 0.116 13.761 1.00 93.31 197 SER A O 1
ATOM 1588 N N . TYR A 1 198 ? -24.529 -1.355 13.852 1.00 93.12 198 TYR A N 1
ATOM 1589 C CA . TYR A 1 198 ? -23.679 -2.517 14.140 1.00 93.12 198 TYR A CA 1
ATOM 1590 C C . TYR A 1 198 ? -22.787 -2.878 12.951 1.00 93.12 198 TYR A C 1
ATOM 1592 O O . TYR A 1 198 ? -21.599 -3.169 13.133 1.00 93.12 198 TYR A O 1
ATOM 1600 N N . LYS A 1 199 ? -23.323 -2.808 11.725 1.00 94.25 199 LYS A N 1
ATOM 1601 C CA . LYS A 1 199 ? -22.533 -2.979 10.500 1.00 94.25 199 LYS A CA 1
ATOM 1602 C C . LYS A 1 199 ? -21.431 -1.923 10.410 1.00 94.25 199 LYS A C 1
ATOM 1604 O O . LYS A 1 199 ? -20.275 -2.282 10.189 1.00 94.25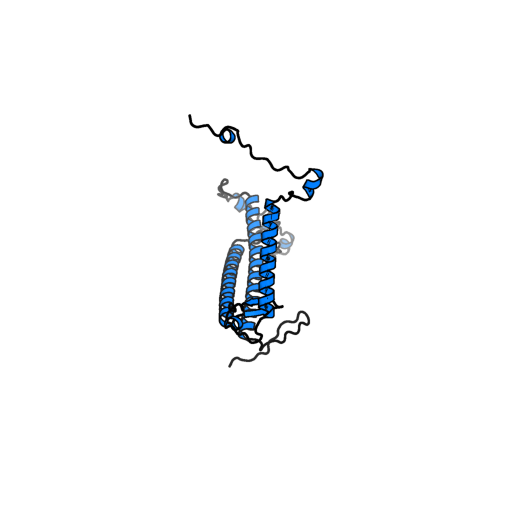 199 LYS A O 1
ATOM 1609 N N . GLU A 1 200 ? -21.760 -0.652 10.658 1.00 95.69 200 GLU A N 1
ATOM 1610 C CA . GLU A 1 200 ? -20.772 0.428 10.707 1.00 95.69 200 GLU A CA 1
ATOM 1611 C C . GLU A 1 200 ? -19.694 0.124 11.759 1.00 95.69 200 GLU A C 1
ATOM 1613 O O . GLU A 1 200 ? -18.505 0.167 11.447 1.00 95.69 200 GLU A O 1
ATOM 1618 N N . LEU A 1 201 ? -20.073 -0.245 12.987 1.00 95.38 201 LEU A N 1
ATOM 1619 C CA . LEU A 1 201 ? -19.130 -0.568 14.062 1.00 95.38 201 LEU A CA 1
ATOM 1620 C C . LEU A 1 201 ? -18.163 -1.694 13.666 1.00 95.38 201 LEU A C 1
ATOM 1622 O O . LEU A 1 201 ? -16.955 -1.578 13.900 1.00 95.38 201 LEU A O 1
ATOM 1626 N N . LYS A 1 202 ? -18.668 -2.762 13.037 1.00 94.94 202 LYS A N 1
ATOM 1627 C CA . LYS A 1 202 ? -17.851 -3.882 12.546 1.00 94.94 202 LYS A CA 1
ATOM 1628 C C . LYS A 1 202 ? -16.843 -3.421 11.492 1.00 94.94 202 LYS A C 1
ATOM 1630 O O . LYS A 1 202 ? -15.656 -3.734 11.595 1.00 94.94 202 LYS A O 1
ATOM 1635 N N . GLU A 1 203 ? -17.297 -2.653 10.505 1.00 97.31 203 GLU A N 1
ATOM 1636 C CA . GLU A 1 203 ? -16.440 -2.122 9.441 1.00 97.31 203 GLU A CA 1
ATOM 1637 C C . GLU A 1 203 ? -15.362 -1.176 9.985 1.00 97.31 203 GLU A C 1
ATOM 1639 O O . GLU A 1 203 ? -14.212 -1.230 9.547 1.00 97.31 203 GLU A O 1
ATOM 1644 N N . ARG A 1 204 ? -15.697 -0.342 10.976 1.00 97.56 204 ARG A N 1
ATOM 1645 C CA . ARG A 1 204 ? -14.745 0.576 11.620 1.00 97.56 204 ARG A CA 1
ATOM 1646 C C . ARG A 1 204 ? -13.650 -0.165 12.375 1.00 97.56 204 ARG A C 1
ATOM 1648 O O . ARG A 1 204 ? -12.484 0.195 12.228 1.00 97.56 204 ARG A O 1
ATOM 1655 N N . LYS A 1 205 ? -13.993 -1.216 13.130 1.00 97.00 205 LYS A N 1
ATOM 1656 C CA . LYS A 1 205 ? -13.001 -2.064 13.816 1.00 97.00 205 LYS A CA 1
ATOM 1657 C C . LYS A 1 205 ? -12.037 -2.711 12.819 1.00 97.00 205 LYS A C 1
ATOM 1659 O O . LYS A 1 205 ? -10.825 -2.608 12.984 1.00 97.00 205 LYS A O 1
ATOM 1664 N N . LEU A 1 206 ? -12.571 -3.277 11.735 1.00 97.81 206 LEU A N 1
ATOM 1665 C CA . LEU A 1 206 ? -11.760 -3.871 10.670 1.00 97.81 206 LEU A CA 1
ATOM 1666 C C . LEU A 1 206 ? -10.843 -2.837 9.999 1.00 97.81 206 LEU A C 1
ATOM 1668 O O . LEU A 1 206 ? -9.660 -3.100 9.783 1.00 97.81 206 LEU A O 1
ATOM 1672 N N . ARG A 1 207 ? -11.359 -1.640 9.701 1.00 97.69 207 ARG A N 1
ATOM 1673 C CA . ARG A 1 207 ? -10.571 -0.548 9.114 1.00 97.69 207 ARG A CA 1
ATOM 1674 C C . ARG A 1 207 ? -9.456 -0.078 10.047 1.00 97.69 207 ARG A C 1
ATOM 1676 O O . ARG A 1 207 ? -8.327 0.086 9.590 1.00 97.69 207 ARG A O 1
ATOM 1683 N N . ARG A 1 208 ? -9.738 0.092 11.342 1.00 97.62 208 ARG A N 1
ATOM 1684 C CA . ARG A 1 208 ? -8.734 0.431 12.364 1.00 97.62 208 ARG A CA 1
ATOM 1685 C C . ARG A 1 208 ? -7.573 -0.566 12.342 1.00 97.62 208 ARG A C 1
ATOM 1687 O O . ARG A 1 208 ? -6.416 -0.147 12.346 1.00 97.62 208 ARG A O 1
ATOM 1694 N N . ASP A 1 209 ? -7.870 -1.862 12.262 1.00 97.56 209 ASP A N 1
ATOM 1695 C CA . ASP A 1 209 ? -6.851 -2.921 12.241 1.00 97.56 209 ASP A CA 1
ATOM 1696 C C . ASP A 1 209 ? -6.000 -2.880 10.967 1.00 97.56 209 ASP A C 1
ATOM 1698 O O . ASP A 1 209 ? -4.776 -3.025 11.017 1.00 97.56 209 ASP A O 1
ATOM 1702 N N . GLN A 1 210 ? -6.626 -2.609 9.818 1.00 97.81 210 GLN A N 1
ATOM 1703 C CA . GLN A 1 210 ? -5.917 -2.404 8.553 1.00 97.81 210 GLN A CA 1
ATOM 1704 C C . GLN A 1 210 ? -4.994 -1.180 8.602 1.00 97.81 210 GLN A C 1
ATOM 1706 O O . GLN A 1 210 ? -3.839 -1.268 8.179 1.00 97.81 210 GLN A O 1
ATOM 1711 N N . LEU A 1 211 ? -5.475 -0.057 9.144 1.00 97.69 211 LEU A N 1
ATOM 1712 C CA . LEU A 1 211 ? -4.676 1.158 9.322 1.00 97.69 211 LEU A CA 1
ATOM 1713 C C . LEU A 1 211 ? -3.489 0.908 10.254 1.00 97.69 211 LEU A C 1
ATOM 1715 O O . LEU A 1 211 ? -2.375 1.329 9.946 1.00 97.69 211 LEU A O 1
ATOM 1719 N N . PHE A 1 212 ? -3.700 0.177 11.351 1.00 97.31 212 PHE A N 1
ATOM 1720 C CA . PHE A 1 212 ? -2.631 -0.203 12.271 1.00 97.31 212 PHE A CA 1
ATOM 1721 C C . PHE A 1 212 ? -1.572 -1.079 11.590 1.00 97.31 212 PHE A C 1
ATOM 1723 O O . PHE A 1 212 ? -0.375 -0.831 11.729 1.00 97.31 212 PHE A O 1
ATOM 1730 N N . LYS A 1 213 ? -1.990 -2.064 10.786 1.00 97.19 213 LYS A N 1
ATOM 1731 C CA . LYS A 1 213 ? -1.064 -2.893 10.002 1.00 97.19 213 LYS A CA 1
ATOM 1732 C C . LYS A 1 213 ? -0.232 -2.051 9.026 1.00 97.19 213 LYS A C 1
ATOM 1734 O O . LYS A 1 213 ? 0.988 -2.200 8.986 1.00 97.19 213 LYS A O 1
ATOM 1739 N N . ALA A 1 214 ? -0.868 -1.140 8.289 1.00 97.25 214 ALA A N 1
ATOM 1740 C CA . ALA A 1 214 ? -0.182 -0.243 7.358 1.00 97.25 214 ALA A CA 1
ATOM 1741 C C . ALA A 1 214 ? 0.813 0.692 8.074 1.00 97.25 214 ALA A C 1
ATOM 1743 O O . ALA A 1 214 ? 1.936 0.878 7.603 1.00 97.25 214 ALA A O 1
ATOM 1744 N N . GLU A 1 215 ? 0.435 1.229 9.240 1.00 96.00 215 GLU A N 1
ATOM 1745 C CA . GLU A 1 215 ? 1.306 2.031 10.108 1.00 96.00 215 GLU A CA 1
ATOM 1746 C C . GLU A 1 215 ? 2.550 1.230 10.534 1.00 96.00 215 GLU A C 1
ATOM 1748 O O . GLU A 1 215 ? 3.684 1.710 10.417 1.00 96.00 215 GLU A O 1
ATOM 1753 N N . MET A 1 216 ? 2.358 -0.021 10.967 1.00 95.00 216 MET A N 1
ATOM 1754 C CA . MET A 1 216 ? 3.446 -0.924 11.347 1.00 95.00 216 MET A CA 1
ATOM 1755 C C . MET A 1 216 ? 4.390 -1.216 10.180 1.00 95.00 216 MET A C 1
ATOM 1757 O O . MET A 1 216 ? 5.608 -1.139 10.351 1.00 95.00 216 MET A O 1
ATOM 1761 N N . ASP A 1 217 ? 3.869 -1.487 8.987 1.00 94.62 217 ASP A N 1
ATOM 1762 C CA . ASP A 1 217 ? 4.694 -1.777 7.813 1.00 94.62 217 ASP A CA 1
ATOM 1763 C C . ASP A 1 217 ? 5.504 -0.549 7.356 1.00 94.62 217 ASP A C 1
ATOM 1765 O O . ASP A 1 217 ? 6.708 -0.656 7.084 1.00 94.62 217 ASP A O 1
ATOM 1769 N N . LEU A 1 218 ? 4.900 0.645 7.375 1.00 95.25 218 LEU A N 1
ATOM 1770 C CA . LEU A 1 218 ? 5.605 1.904 7.111 1.00 95.25 218 LEU A CA 1
ATOM 1771 C C . LEU A 1 218 ? 6.689 2.188 8.156 1.00 95.25 218 LEU A C 1
ATOM 1773 O O . LEU A 1 218 ? 7.809 2.565 7.794 1.00 95.25 218 LEU A O 1
ATOM 1777 N N . SER A 1 219 ? 6.398 1.965 9.441 1.00 93.31 219 SER A N 1
ATOM 1778 C CA . SER A 1 219 ? 7.371 2.158 10.522 1.00 93.31 219 SER A CA 1
ATOM 1779 C C . SER A 1 219 ? 8.578 1.221 10.379 1.00 93.31 219 SER A C 1
ATOM 1781 O O . SER A 1 219 ? 9.722 1.685 10.432 1.00 93.31 219 SER A O 1
ATOM 1783 N N . LYS A 1 220 ? 8.349 -0.066 10.074 1.00 90.50 220 LYS A N 1
ATOM 1784 C CA . LYS A 1 220 ? 9.402 -1.051 9.771 1.00 90.50 220 LYS A CA 1
ATOM 1785 C C . LYS A 1 220 ? 10.256 -0.584 8.596 1.00 90.50 220 LYS A C 1
ATOM 1787 O O . LYS A 1 220 ? 11.484 -0.569 8.689 1.00 90.50 220 LYS A O 1
ATOM 1792 N N . SER A 1 221 ? 9.617 -0.135 7.517 1.00 90.56 221 SER A N 1
ATOM 1793 C CA . SER A 1 221 ? 10.305 0.351 6.321 1.00 90.56 221 SER A CA 1
ATOM 1794 C C . SER A 1 221 ? 11.139 1.617 6.585 1.00 90.56 221 SER A C 1
ATOM 1796 O O . SER A 1 221 ? 12.257 1.750 6.083 1.00 90.56 221 SER A O 1
ATOM 1798 N N . LYS A 1 222 ? 10.646 2.541 7.420 1.00 92.31 222 LYS A N 1
ATOM 1799 C CA . LYS A 1 222 ? 11.385 3.735 7.863 1.00 92.31 222 LYS A CA 1
ATOM 1800 C C . LYS A 1 222 ? 12.604 3.368 8.716 1.00 92.31 222 LYS A C 1
ATOM 1802 O O . LYS A 1 222 ? 13.674 3.942 8.521 1.00 92.31 222 LYS A O 1
ATOM 1807 N N . ILE A 1 223 ? 12.470 2.408 9.634 1.00 88.94 223 ILE A N 1
ATOM 1808 C CA . ILE A 1 223 ? 13.583 1.919 10.467 1.00 88.94 223 ILE A CA 1
ATOM 1809 C C . ILE A 1 223 ? 14.663 1.262 9.599 1.00 88.94 223 ILE A C 1
ATOM 1811 O O . ILE A 1 223 ? 15.846 1.561 9.773 1.00 88.94 223 ILE A O 1
ATOM 1815 N N . GLN A 1 224 ? 14.264 0.419 8.641 1.00 87.50 224 GLN A N 1
ATOM 1816 C CA . GLN A 1 224 ? 15.179 -0.215 7.685 1.00 87.50 224 GLN A CA 1
ATOM 1817 C C . GLN A 1 224 ? 15.941 0.826 6.862 1.00 87.50 224 GLN A C 1
ATOM 1819 O O . GLN A 1 224 ? 17.166 0.755 6.759 1.00 87.50 224 GLN A O 1
ATOM 1824 N N . LEU A 1 225 ? 15.242 1.846 6.350 1.00 87.81 225 LEU A N 1
ATOM 1825 C CA . LEU A 1 225 ? 15.893 2.962 5.669 1.00 87.81 225 LEU A CA 1
ATOM 1826 C C . LEU A 1 225 ? 16.903 3.646 6.589 1.00 87.81 225 LEU A C 1
ATOM 1828 O O . LEU A 1 225 ? 18.065 3.754 6.215 1.00 87.81 225 LEU A O 1
ATOM 1832 N N . LYS A 1 226 ? 16.519 4.053 7.806 1.00 87.44 226 LYS A N 1
ATOM 1833 C CA . LYS A 1 226 ? 17.431 4.732 8.743 1.00 87.44 226 LYS A CA 1
ATOM 1834 C C . LYS A 1 226 ? 18.702 3.920 9.017 1.00 87.44 226 LYS A C 1
ATOM 1836 O O . LYS A 1 226 ? 19.794 4.464 8.862 1.00 87.44 226 LYS A O 1
ATOM 1841 N N . ARG A 1 227 ? 18.577 2.625 9.331 1.00 80.19 227 ARG A N 1
ATOM 1842 C CA . ARG A 1 227 ? 19.714 1.739 9.660 1.00 80.19 227 ARG A CA 1
ATOM 1843 C C . ARG A 1 227 ? 20.596 1.372 8.457 1.00 80.19 227 ARG A C 1
ATOM 1845 O O . ARG A 1 227 ? 21.757 1.016 8.648 1.00 80.19 227 ARG A O 1
ATOM 1852 N N . GLY A 1 228 ? 20.091 1.508 7.227 1.00 69.44 228 GLY A N 1
ATOM 1853 C CA . GLY A 1 228 ? 20.810 1.089 6.020 1.00 69.44 228 GLY A CA 1
ATOM 1854 C C . GLY A 1 228 ? 21.032 -0.429 5.969 1.00 69.44 228 GLY A C 1
ATOM 1855 O O . GLY A 1 228 ? 20.454 -1.184 6.745 1.00 69.44 228 GLY A O 1
ATOM 1856 N N . THR A 1 229 ? 21.905 -0.894 5.074 1.00 60.78 229 THR A N 1
ATOM 1857 C CA . THR A 1 229 ? 22.211 -2.324 4.845 1.00 60.78 229 THR A CA 1
ATOM 1858 C C . THR A 1 229 ? 22.875 -3.045 6.028 1.00 60.78 229 THR A C 1
ATOM 1860 O O . THR A 1 229 ? 23.137 -4.241 5.948 1.00 60.78 229 THR A O 1
ATOM 1863 N N . LYS A 1 230 ? 23.130 -2.363 7.153 1.00 54.69 230 LYS A N 1
ATOM 1864 C CA . LYS A 1 230 ? 23.868 -2.906 8.305 1.00 54.69 230 LYS A CA 1
ATOM 1865 C C . LYS A 1 230 ? 23.032 -3.764 9.267 1.00 54.69 230 LYS A C 1
ATOM 1867 O O . LYS A 1 230 ? 23.553 -4.181 10.296 1.00 54.69 230 LYS A O 1
ATOM 1872 N N . SER A 1 231 ? 21.769 -4.082 8.969 1.00 43.47 231 SER A N 1
ATOM 1873 C CA . SER A 1 231 ? 20.975 -4.969 9.833 1.00 43.47 231 SER A CA 1
ATOM 1874 C C . SER A 1 231 ? 20.042 -5.899 9.053 1.00 43.47 231 SER A C 1
ATOM 1876 O O . SER A 1 231 ? 18.922 -5.515 8.721 1.00 43.47 231 SER A O 1
ATOM 1878 N N . GLY A 1 232 ? 20.498 -7.136 8.827 1.00 45.75 232 GLY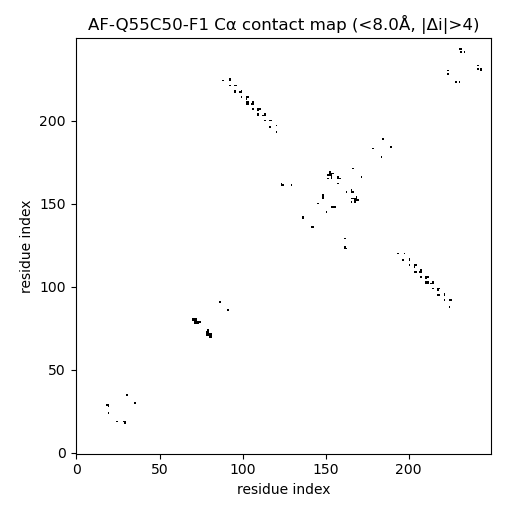 A N 1
ATOM 1879 C CA . GLY A 1 232 ? 19.663 -8.284 8.460 1.00 45.75 232 GLY A CA 1
ATOM 1880 C C . GLY A 1 232 ? 19.943 -8.857 7.072 1.00 45.75 232 GLY A C 1
ATOM 1881 O O . GLY A 1 232 ? 19.298 -8.475 6.099 1.00 45.75 232 GLY A O 1
ATOM 1882 N N . VAL A 1 233 ? 20.847 -9.840 6.991 1.00 41.16 233 VAL A N 1
ATOM 1883 C CA . VAL A 1 233 ? 20.878 -10.791 5.870 1.00 41.16 233 VAL A CA 1
ATOM 1884 C C . VAL A 1 233 ? 19.547 -11.538 5.886 1.00 41.16 233 VAL A C 1
ATOM 1886 O O . VAL A 1 233 ? 19.329 -12.425 6.706 1.00 41.16 233 VAL A O 1
ATOM 1889 N N . THR A 1 234 ? 18.631 -11.166 5.000 1.00 43.44 234 THR A N 1
ATOM 1890 C CA . THR A 1 234 ? 17.422 -11.947 4.742 1.00 43.44 234 THR A CA 1
ATOM 1891 C C . THR A 1 234 ? 17.756 -12.990 3.682 1.00 43.44 234 THR A C 1
ATOM 1893 O O . THR A 1 234 ? 17.619 -12.763 2.485 1.00 43.44 234 THR A O 1
ATOM 1896 N N . LYS A 1 235 ? 18.205 -14.174 4.112 1.00 38.97 235 LYS A N 1
ATOM 1897 C CA . LYS A 1 235 ? 18.024 -15.372 3.284 1.00 38.97 235 LYS A CA 1
ATOM 1898 C C . LYS A 1 235 ? 16.552 -15.766 3.404 1.00 38.97 235 LYS A C 1
ATOM 1900 O O . LYS A 1 235 ? 16.095 -16.095 4.495 1.00 38.97 235 LYS A O 1
ATOM 1905 N N . LYS A 1 236 ? 15.802 -15.709 2.300 1.00 41.09 236 LYS A N 1
ATOM 1906 C CA . LYS A 1 236 ? 14.458 -16.300 2.208 1.00 41.09 236 LYS A CA 1
ATOM 1907 C C . LYS A 1 236 ? 14.561 -17.800 2.513 1.00 41.09 236 LYS A C 1
ATOM 1909 O O . LYS A 1 236 ? 14.933 -18.575 1.642 1.00 41.09 236 LYS A O 1
ATOM 1914 N N . VAL A 1 237 ? 14.219 -18.192 3.738 1.00 37.34 237 VAL A N 1
ATOM 1915 C CA . VAL A 1 237 ? 13.895 -19.572 4.124 1.00 37.34 237 VAL A CA 1
ATOM 1916 C C . VAL A 1 237 ? 12.671 -19.502 5.050 1.00 37.34 237 VAL A C 1
ATOM 1918 O O . VAL A 1 237 ? 12.796 -19.347 6.262 1.00 37.34 237 VAL A O 1
ATOM 1921 N N . GLY A 1 238 ? 11.468 -19.551 4.467 1.00 61.91 238 GLY A N 1
ATOM 1922 C CA . GLY A 1 238 ? 10.190 -19.655 5.196 1.00 61.91 238 GLY A CA 1
ATOM 1923 C C . GLY A 1 238 ? 9.652 -18.383 5.891 1.00 61.91 238 GLY A C 1
ATOM 1924 O O . GLY A 1 238 ? 10.072 -17.265 5.602 1.00 61.91 238 GLY A O 1
ATOM 1925 N N . LYS A 1 239 ? 8.679 -18.580 6.804 1.00 54.38 239 LYS A N 1
ATOM 1926 C CA . LYS A 1 239 ? 7.908 -17.575 7.586 1.00 54.38 239 LYS A CA 1
ATOM 1927 C C . LYS A 1 239 ? 8.653 -16.996 8.820 1.00 54.38 239 LYS A C 1
ATOM 1929 O O . LYS A 1 239 ? 8.016 -16.683 9.820 1.00 54.38 239 LYS A O 1
ATOM 1934 N N . LYS A 1 240 ? 9.986 -16.894 8.830 1.00 49.81 240 LYS A N 1
ATOM 1935 C CA . LYS A 1 240 ? 10.716 -16.463 10.046 1.00 49.81 240 LYS A CA 1
ATOM 1936 C C . LYS A 1 240 ? 10.832 -14.936 10.168 1.00 49.81 240 LYS A C 1
ATOM 1938 O O . LYS A 1 240 ? 11.195 -14.255 9.212 1.00 49.81 240 LYS A O 1
ATOM 1943 N N . GLU A 1 241 ? 10.516 -14.425 11.358 1.00 51.25 241 GLU A N 1
ATOM 1944 C CA . GLU A 1 241 ? 10.575 -13.010 11.739 1.00 51.25 241 GLU A CA 1
ATOM 1945 C C . GLU A 1 241 ? 12.009 -12.456 11.755 1.00 51.25 241 GLU A C 1
ATOM 1947 O O . GLU A 1 241 ? 12.979 -13.163 12.028 1.00 51.25 241 GLU A O 1
ATOM 1952 N N . VAL A 1 242 ? 12.145 -11.158 11.472 1.00 54.09 242 VAL A N 1
ATOM 1953 C CA . VAL A 1 242 ? 13.431 -10.450 11.501 1.00 54.09 242 VAL A CA 1
ATOM 1954 C C . VAL A 1 242 ? 13.801 -10.144 12.954 1.00 54.09 242 VAL A C 1
ATOM 1956 O O . VAL A 1 242 ? 13.249 -9.223 13.552 1.00 54.09 242 VAL A O 1
ATOM 1959 N N . VAL A 1 243 ? 14.755 -10.891 13.515 1.00 50.88 243 VAL A N 1
ATOM 1960 C CA . VAL A 1 243 ? 15.317 -10.624 14.850 1.00 50.88 243 VAL A CA 1
ATOM 1961 C C . VAL A 1 243 ? 16.548 -9.720 14.722 1.00 50.88 243 VAL A C 1
ATOM 1963 O O . VAL A 1 243 ? 17.422 -9.952 13.885 1.00 50.88 243 VAL A O 1
ATOM 1966 N N . PHE A 1 244 ? 16.626 -8.674 15.549 1.00 53.53 244 PHE A N 1
ATOM 1967 C CA . PHE A 1 244 ? 17.728 -7.707 15.549 1.00 53.53 244 PHE A CA 1
ATOM 1968 C C . PHE A 1 244 ? 18.655 -7.927 16.750 1.00 53.53 244 PHE A C 1
ATOM 1970 O O . PHE A 1 244 ? 18.185 -8.088 17.874 1.00 53.53 244 PHE A O 1
ATOM 1977 N N . LYS A 1 245 ? 19.977 -7.852 16.540 1.00 57.47 245 LYS A N 1
ATOM 1978 C CA . LYS A 1 245 ? 20.952 -7.789 17.640 1.00 57.47 245 LYS A CA 1
ATOM 1979 C C . LYS A 1 245 ? 20.811 -6.440 1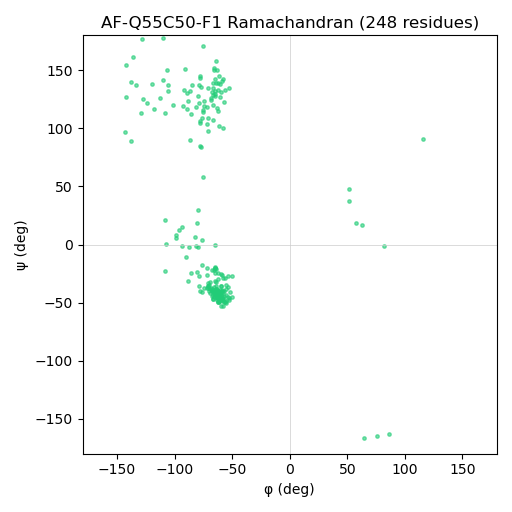8.356 1.00 57.47 245 LYS A C 1
ATOM 1981 O O . LYS A 1 245 ? 20.903 -5.396 17.707 1.00 57.47 245 LYS A O 1
ATOM 1986 N N . GLN A 1 246 ? 20.584 -6.450 19.671 1.00 56.59 246 GLN A N 1
ATOM 1987 C CA . GLN A 1 246 ? 20.586 -5.230 20.481 1.00 56.59 246 GLN A CA 1
ATOM 1988 C C . GLN A 1 246 ? 22.002 -4.642 20.521 1.00 56.59 246 GLN A C 1
ATOM 1990 O O . GLN A 1 246 ? 22.945 -5.286 20.974 1.00 56.59 246 GLN A O 1
ATOM 1995 N N . VAL A 1 247 ? 22.145 -3.409 20.045 1.00 62.25 247 VAL A N 1
ATOM 1996 C CA . VAL A 1 247 ? 23.320 -2.563 20.272 1.00 62.25 247 VAL A CA 1
ATOM 1997 C C . VAL A 1 247 ? 22.777 -1.279 20.892 1.00 62.25 247 VAL A C 1
ATOM 1999 O O . VAL A 1 247 ? 21.888 -0.660 20.302 1.00 62.25 247 VAL A O 1
ATOM 2002 N N . ARG A 1 248 ? 23.239 -0.910 22.095 1.00 62.22 248 ARG A N 1
ATOM 2003 C CA . ARG A 1 248 ? 22.878 0.377 22.715 1.00 62.22 248 ARG A CA 1
ATOM 2004 C C . ARG A 1 248 ? 23.353 1.509 21.804 1.00 62.22 248 ARG A C 1
ATOM 2006 O O . ARG A 1 248 ? 24.446 1.412 21.243 1.00 62.22 248 ARG A O 1
ATOM 2013 N N . SER A 1 249 ? 22.538 2.554 21.629 1.00 66.44 249 SER A N 1
ATOM 2014 C CA . SER A 1 249 ? 23.059 3.761 20.985 1.00 66.44 249 SER A CA 1
ATOM 2015 C C . SER A 1 249 ? 24.196 4.305 21.845 1.00 66.44 249 SER A C 1
ATOM 2017 O O . SER A 1 249 ? 24.163 4.162 23.070 1.00 66.44 249 SER A O 1
ATOM 2019 N N . LYS A 1 250 ? 25.211 4.864 21.186 1.00 67.44 250 LYS A N 1
ATOM 2020 C CA . LYS A 1 250 ? 26.152 5.745 21.874 1.00 67.44 250 LYS A CA 1
ATOM 2021 C C . LYS A 1 250 ? 25.423 6.986 22.378 1.00 67.44 250 LYS A C 1
ATOM 2023 O O . LYS A 1 250 ? 24.343 7.286 21.809 1.00 67.44 250 LYS A O 1
#

InterPro domains:
  IPR007144 Small-subunit processome, Utp11 [PF03998] (12-246)
  IPR007144 Small-subunit processome, Utp11 [PIRSF015952] (5-235)
  IPR007144 Small-subunit processome, Utp11 [PTHR12838] (4-248)

Sequence (250 aa):
MSSMNLRRLLPQRAKQERPQPESSKKKGFLERKKDYVERAKDYNNKRDTLKKLKLQAAFKNPDEFNYKMISSKLVDGVHSEISKTSLKKEQIIDIKTQDILYLQSKRRADDKKIERLQATLQYMDSGLEPTEQIIYVDDEKEVKNFSATKYFDTVPDAFNGSLSTIPKISKLKEGSLVVNPKTAPTLGQLEAMTATSYKELKERKLRRDQLFKAEMDLSKSKIQLKRGTKSGVTKKVGKKEVVFKQVRSK

Secondary structure (DSSP, 8-state):
-----HHHHS--PPPPPPPPPGGGGGG-----HHHHHHHHHHHHHHHHHHHHHHHHHHT--TT---GGGGSEEEETTEEEE-------HHHHHHHHHHHHHHHHHHHHHHHHHHHHHHHH---TTS-PPPPP-PPP-S-HHHHHH--HHHHTT--GGGGSS--SSPPPHHHHHH------TTTSPPHHHHHHHHHHHHHHHHHHHHHHHHHHHHHHHHHHHHHHHHHGGGS------SS-----------

Radius of gyration: 43.81 Å; Cα contacts (8 Å, |Δi|>4): 89; chains: 1; bounding box: 87×65×137 Å

Solvent-accessible surface area (backbone atoms only — not comparable to full-atom values): 16042 Å² total; per-residue (Å²): 134,84,81,77,63,62,78,76,76,46,85,83,73,81,84,81,81,81,80,60,57,78,94,50,45,89,79,47,83,70,80,47,74,68,55,49,51,53,51,51,49,54,51,49,52,54,51,52,50,50,52,51,51,51,50,52,63,72,69,53,64,92,84,70,82,56,81,64,58,76,53,33,45,74,54,98,87,40,85,40,72,60,77,82,82,73,74,53,73,65,58,54,48,51,52,53,50,52,52,41,53,52,39,51,52,53,34,54,54,39,50,55,49,44,53,54,49,57,73,71,53,84,64,63,85,64,81,67,78,75,78,87,79,86,81,88,72,93,45,75,70,51,62,76,68,62,49,69,45,70,76,56,44,42,58,76,72,65,70,77,51,69,62,97,67,80,71,36,51,72,57,60,71,69,56,80,82,92,66,60,81,90,76,54,74,50,70,71,53,48,52,50,52,50,52,51,51,52,50,50,47,53,52,42,56,54,48,38,53,51,40,51,51,52,38,50,54,51,51,52,52,45,52,48,58,74,62,43,94,80,72,75,89,77,75,93,71,80,95,71,79,91,81,77,84,91,70,82,80,131

pLDDT: mean 86.26, std 13.92, range [37.34, 98.69]

Organism: Dictyostelium discoideum (NCBI:txid44689)

Nearest PDB structures (foldseek):
  7mq9-assembly1_SY  TM=5.844E-01  e=3.220E-13  Homo sapiens
  7mqa-assembly1_SY  TM=5.751E-01  e=3.641E-13  Homo sapiens
  7ajt-assembly1_UK  TM=6.889E-01  e=1.006E-11  Saccharomyces cerevisiae S288C

Mean predicted aligned error: 13.58 Å